Protein AF-0000000084597264 (afdb_homodimer)

pLDDT: mean 95.16, std 5.99, range [66.44, 98.94]

Foldseek 3Di:
DAFEEEEAEDPPLCQLVVLVVVQVVCVVVPFHEAEEEACPQHPDQWDWRATPVGDIDIHGHDDQPDQPLVCQVPPPDRGQEYEYEAQLAHALNNLVSQLCCCVPVVHHYYYYHHQAFLLRHGRRRNVNCVVRGPYYHYRWDAFPQDGHIFNHKWKAAPVRHTDNDDDRDDHPHPIDITRHHPVCSVPPPD/DAFEEEEAEDPPLCQLVVLVVVQVVCVVVPAHEAEEEACPQHPDQWDWRATPVGDIDIHGHDDQPDQPLVCQVPPPDRGQEYEYEAQLAHALNNLVSQLCCCVPVVHHYYYYHHQAFLLRHGRRRNVNCVVRGPYYHYRWDAFPQDGHIFNHKWKAAPVRHTDNDDDRDDHPHPIDITRHHPVCSVPPPD

InterPro domains:
  IPR001267 Thymidine kinase [MF_00124] (1-188)
  IPR001267 Thymidine kinase [PF00265] (3-185)
  IPR001267 Thymidine kinase [PIRSF035805] (1-187)
  IPR001267 Thymidine kinase [PTHR11441] (6-187)
  IPR020633 Thymidine kinase, conserved site [PS00603] (172-185)
  IPR027417 P-loop containing nucleoside triphosphate hydrolase [G3DSA:3.40.50.300] (1-139)
  IPR027417 P-loop containing nucleoside triphosphate hydrolase [SSF52540] (1-139)

Radius of gyration: 21.88 Å; Cα contacts (8 Å, |Δi|>4): 868; chains: 2; bounding box: 61×63×47 Å

Structure (mmCIF, N/CA/C/O backbone):
data_AF-0000000084597264-model_v1
#
loop_
_entity.id
_entity.type
_entity.pdbx_description
1 polymer 'Thymidine kinase'
#
loop_
_atom_site.group_PDB
_atom_site.id
_atom_site.type_symbol
_atom_site.label_atom_id
_atom_site.label_alt_id
_atom_site.label_comp_id
_atom_site.label_asym_id
_atom_site.label_entity_id
_atom_site.label_seq_id
_atom_site.pdbx_PDB_ins_code
_atom_site.Cartn_x
_atom_site.Cartn_y
_atom_site.Cartn_z
_atom_site.occupancy
_atom_site.B_iso_or_equiv
_atom_site.auth_seq_id
_atom_site.auth_comp_id
_atom_site.auth_asym_id
_atom_site.auth_atom_id
_atom_site.pdbx_PDB_model_num
ATOM 1 N N . MET A 1 1 ? -9.961 20.109 -3.014 1 83.25 1 MET A N 1
ATOM 2 C CA . MET A 1 1 ? -9.758 19.75 -1.613 1 83.25 1 MET A CA 1
ATOM 3 C C . MET A 1 1 ? -8.352 19.203 -1.387 1 83.25 1 MET A C 1
ATOM 5 O O . MET A 1 1 ? -7.77 18.578 -2.277 1 83.25 1 MET A O 1
ATOM 9 N N . ALA A 1 2 ? -7.727 19.578 -0.284 1 96.56 2 ALA A N 1
ATOM 10 C CA . ALA A 1 2 ? -6.371 19.141 0.056 1 96.56 2 ALA A CA 1
ATOM 11 C C . ALA A 1 2 ? -6.309 17.625 0.226 1 96.56 2 ALA A C 1
ATOM 13 O O . ALA A 1 2 ? -7.285 17 0.642 1 96.56 2 ALA A O 1
ATOM 14 N N . GLN A 1 3 ? -5.199 17.078 -0.136 1 98 3 GLN A N 1
ATOM 15 C CA . GLN A 1 3 ? -5.066 15.625 -0.074 1 98 3 GLN A CA 1
ATOM 16 C C . GLN A 1 3 ? -3.754 15.219 0.591 1 98 3 GLN A C 1
ATOM 18 O O . GLN A 1 3 ? -2.801 16 0.621 1 98 3 GLN A O 1
ATOM 23 N N . LEU A 1 4 ? -3.789 14.07 1.155 1 98.75 4 LEU A N 1
ATOM 24 C CA . LEU A 1 4 ? -2.602 13.406 1.684 1 98.75 4 LEU A CA 1
ATOM 25 C C . LEU A 1 4 ? -2.023 12.43 0.662 1 98.75 4 LEU A C 1
ATOM 27 O O . LEU A 1 4 ? -2.645 11.414 0.351 1 98.75 4 LEU A O 1
ATOM 31 N N . PHE A 1 5 ? -0.788 12.727 0.145 1 98.88 5 PHE A N 1
ATOM 32 C CA . PHE A 1 5 ? -0.113 11.898 -0.849 1 98.88 5 PHE A CA 1
ATOM 33 C C . PHE A 1 5 ? 0.991 11.07 -0.205 1 98.88 5 PHE A C 1
ATOM 35 O O . PHE A 1 5 ? 1.818 11.602 0.54 1 98.88 5 PHE A O 1
ATOM 42 N N . PHE A 1 6 ? 0.929 9.828 -0.494 1 98.94 6 PHE A N 1
ATOM 43 C CA . PHE A 1 6 ? 2.072 8.977 -0.193 1 98.94 6 PHE A CA 1
ATOM 44 C C . PHE A 1 6 ? 2.795 8.562 -1.471 1 98.94 6 PHE A C 1
ATOM 46 O O . PHE A 1 6 ? 2.252 7.82 -2.287 1 98.94 6 PHE A O 1
ATOM 53 N N . LYS A 1 7 ? 3.986 9.062 -1.638 1 98.88 7 LYS A N 1
ATOM 54 C CA . LYS A 1 7 ? 4.867 8.695 -2.74 1 98.88 7 LYS A CA 1
ATOM 55 C C . LYS A 1 7 ? 6 7.789 -2.262 1 98.88 7 LYS A C 1
ATOM 57 O O . LYS A 1 7 ? 6.945 8.258 -1.626 1 98.88 7 LYS A O 1
ATOM 62 N N . TYR A 1 8 ? 5.855 6.523 -2.625 1 98.81 8 TYR A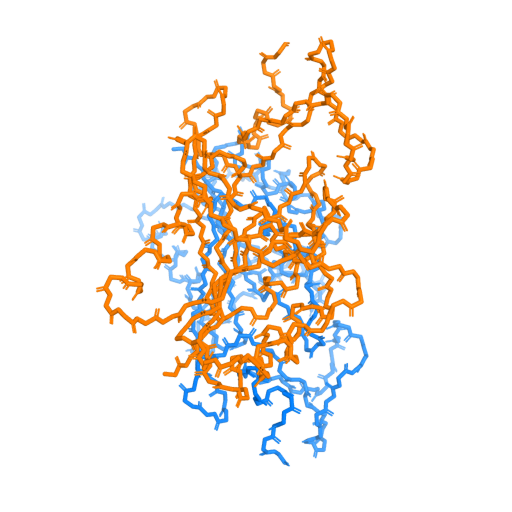 N 1
ATOM 63 C CA . TYR A 1 8 ? 6.832 5.566 -2.123 1 98.81 8 TYR A CA 1
ATOM 64 C C . TYR A 1 8 ? 7.715 5.043 -3.25 1 98.81 8 TYR A C 1
ATOM 66 O O . TYR A 1 8 ? 7.32 5.07 -4.418 1 98.81 8 TYR A O 1
ATOM 74 N N . GLY A 1 9 ? 8.906 4.613 -2.887 1 98.19 9 GLY A N 1
ATOM 75 C CA . GLY A 1 9 ? 9.828 4.004 -3.83 1 98.19 9 GLY A CA 1
ATOM 76 C C . GLY A 1 9 ? 11.008 3.328 -3.156 1 98.19 9 GLY A C 1
ATOM 77 O O . GLY A 1 9 ? 11.32 3.615 -1.998 1 98.19 9 GLY A O 1
ATOM 78 N N . ALA A 1 10 ? 11.609 2.367 -3.902 1 97.75 10 ALA A N 1
ATOM 79 C CA . ALA A 1 10 ? 12.852 1.769 -3.41 1 97.75 10 ALA A CA 1
ATOM 80 C C . ALA A 1 10 ? 13.969 2.799 -3.357 1 97.75 10 ALA A C 1
ATOM 82 O O . ALA A 1 10 ? 13.789 3.947 -3.768 1 97.75 10 ALA A O 1
ATOM 83 N N . MET A 1 11 ? 15.102 2.385 -2.732 1 94.5 11 MET A N 1
ATOM 84 C CA . MET A 1 11 ? 16.281 3.258 -2.738 1 94.5 11 MET A CA 1
ATOM 85 C C . MET A 1 11 ? 16.625 3.693 -4.156 1 94.5 11 MET A C 1
ATOM 87 O O . MET A 1 11 ? 16.359 2.967 -5.117 1 94.5 11 MET A O 1
ATOM 91 N N . ASN A 1 12 ? 17.078 4.941 -4.293 1 92.88 12 ASN A N 1
ATOM 92 C CA . ASN A 1 12 ? 17.562 5.469 -5.562 1 92.88 12 ASN A CA 1
ATOM 93 C C . ASN A 1 12 ? 16.422 5.695 -6.547 1 92.88 12 ASN A C 1
ATOM 95 O O . ASN A 1 12 ? 16.625 5.688 -7.762 1 92.88 12 ASN A O 1
ATOM 99 N N . SER A 1 13 ? 15.219 5.852 -6.098 1 96.75 13 SER A N 1
ATOM 100 C CA . SER A 1 13 ? 14.07 6.062 -6.973 1 96.75 13 SER A CA 1
ATOM 101 C C . SER A 1 13 ? 13.852 7.543 -7.254 1 96.75 13 SER A C 1
ATOM 103 O O . SER A 1 13 ? 12.914 7.918 -7.961 1 96.75 13 SER A O 1
ATOM 105 N N . GLY A 1 14 ? 14.641 8.453 -6.645 1 95.81 14 GLY A N 1
ATOM 106 C CA . GLY A 1 14 ? 14.57 9.875 -6.941 1 95.81 14 GLY A CA 1
ATOM 107 C C . GLY A 1 14 ? 13.617 10.625 -6.027 1 95.81 14 GLY A C 1
ATOM 108 O O . GLY A 1 14 ? 13.133 11.703 -6.375 1 95.81 14 GLY A O 1
ATOM 109 N N . LYS A 1 15 ? 13.242 10.109 -4.895 1 96.5 15 LYS A N 1
ATOM 110 C CA . LYS A 1 15 ? 12.305 10.727 -3.965 1 96.5 15 LYS A CA 1
ATOM 111 C C . LYS A 1 15 ? 12.789 12.109 -3.529 1 96.5 15 LYS A C 1
ATOM 113 O O . LYS A 1 15 ? 12.039 13.086 -3.6 1 96.5 15 LYS A O 1
ATOM 118 N N . SER A 1 16 ? 14.062 12.188 -3.117 1 95.75 16 SER A N 1
ATOM 119 C CA . SER A 1 16 ? 14.609 13.453 -2.639 1 95.75 16 SER A CA 1
ATOM 120 C C . SER A 1 16 ? 14.625 14.5 -3.746 1 95.75 16 SER A C 1
ATOM 122 O O . SER A 1 16 ? 14.281 15.664 -3.514 1 95.75 16 SER A O 1
ATOM 124 N N . PHE A 1 17 ? 14.977 14.078 -4.949 1 95.88 17 PHE A N 1
ATOM 125 C CA . PHE A 1 17 ? 14.953 14.992 -6.086 1 95.88 17 PHE A CA 1
ATOM 126 C C . PHE A 1 17 ? 13.547 15.531 -6.32 1 95.88 17 PHE A C 1
ATOM 128 O O . PHE A 1 17 ? 13.367 16.734 -6.559 1 95.88 17 PHE A O 1
ATOM 135 N N . GLU A 1 18 ? 12.578 14.648 -6.281 1 97.5 18 GLU A N 1
ATOM 136 C CA . GLU A 1 18 ? 11.195 15.047 -6.5 1 97.5 18 GLU A CA 1
ATOM 137 C C . GLU A 1 18 ? 10.727 16.047 -5.445 1 97.5 18 GLU A C 1
ATOM 139 O O . GLU A 1 18 ? 10.039 17.016 -5.766 1 97.5 18 GLU A O 1
ATOM 144 N N . ILE A 1 19 ? 11.117 15.828 -4.207 1 97.81 19 ILE A N 1
ATOM 145 C CA . ILE A 1 19 ? 10.758 16.734 -3.123 1 97.81 19 ILE A CA 1
ATOM 146 C C . ILE A 1 19 ? 11.305 18.125 -3.42 1 97.81 19 ILE A C 1
ATOM 148 O O . ILE A 1 19 ? 10.578 19.125 -3.318 1 97.81 19 ILE A O 1
ATOM 152 N N . LEU A 1 20 ? 12.539 18.172 -3.787 1 97.19 20 LEU A N 1
ATOM 153 C CA . LEU A 1 20 ? 13.203 19.438 -4.043 1 97.19 20 LEU A CA 1
ATOM 154 C C . LEU A 1 20 ? 12.594 20.141 -5.254 1 97.19 20 LEU A C 1
ATOM 156 O O . LEU A 1 20 ? 12.43 21.359 -5.254 1 97.19 20 LEU A O 1
ATOM 160 N N . LYS A 1 21 ? 12.25 19.359 -6.25 1 96.94 21 LYS A N 1
ATOM 161 C CA . LYS A 1 21 ? 11.578 19.891 -7.43 1 96.94 21 LYS A CA 1
ATOM 162 C C . LYS A 1 21 ? 10.227 20.516 -7.07 1 96.94 21 LYS A C 1
ATOM 164 O O . LYS A 1 21 ? 9.914 21.625 -7.48 1 96.94 21 LYS A O 1
ATOM 169 N N . VAL A 1 22 ? 9.414 19.797 -6.293 1 97.69 22 VAL A N 1
ATOM 170 C CA . VAL A 1 22 ? 8.094 20.281 -5.887 1 97.69 22 VAL A CA 1
ATOM 171 C C . VAL A 1 22 ? 8.242 21.547 -5.059 1 97.69 22 VAL A C 1
ATOM 173 O O . VAL A 1 22 ? 7.535 22.531 -5.293 1 97.69 22 VAL A O 1
ATOM 176 N N . ALA A 1 23 ? 9.172 21.531 -4.125 1 97.31 23 ALA A N 1
ATOM 177 C CA . ALA A 1 23 ? 9.406 22.703 -3.293 1 97.31 23 ALA A CA 1
ATOM 178 C C . ALA A 1 23 ? 9.789 23.922 -4.145 1 97.31 23 ALA A C 1
ATOM 180 O O . ALA A 1 23 ? 9.258 25.016 -3.951 1 97.31 23 ALA A O 1
ATOM 181 N N . SER A 1 24 ? 10.656 23.703 -5.066 1 96.38 24 SER A N 1
ATOM 182 C CA . SER A 1 24 ? 11.133 24.766 -5.945 1 96.38 24 SER A CA 1
ATOM 183 C C . SER A 1 24 ? 9.992 25.344 -6.777 1 96.38 24 SER A C 1
ATOM 185 O O . SER A 1 24 ? 9.906 26.562 -6.969 1 96.38 24 SER A O 1
ATOM 187 N N . ASN A 1 25 ? 9.148 24.516 -7.297 1 97.69 25 ASN A N 1
ATOM 188 C CA . ASN A 1 25 ? 8.008 24.953 -8.102 1 97.69 25 ASN A CA 1
ATOM 189 C C . ASN A 1 25 ? 7.082 25.875 -7.305 1 97.69 25 ASN A C 1
ATOM 191 O O . ASN A 1 25 ? 6.633 26.891 -7.82 1 97.69 25 ASN A O 1
ATOM 195 N N . TYR A 1 26 ? 6.824 25.5 -6.078 1 97.5 26 TYR A N 1
ATOM 196 C CA . TYR A 1 26 ? 5.992 26.328 -5.211 1 97.5 26 TYR A CA 1
ATOM 197 C C . TYR A 1 26 ? 6.656 27.672 -4.941 1 97.5 26 TYR A C 1
ATOM 199 O O . TYR A 1 26 ? 6.023 28.719 -5.066 1 97.5 26 TYR A O 1
ATOM 207 N N . GLU A 1 27 ? 7.883 27.609 -4.652 1 94.94 27 GLU A N 1
ATOM 208 C CA . GLU A 1 27 ? 8.602 28.828 -4.258 1 94.94 27 GLU A CA 1
ATOM 209 C C . GLU A 1 27 ? 8.766 29.781 -5.434 1 94.94 27 GLU A C 1
ATOM 211 O O . GLU A 1 27 ? 8.75 31 -5.258 1 94.94 27 GLU A O 1
ATOM 216 N N . GLU A 1 28 ? 8.914 29.25 -6.59 1 96.81 28 GLU A N 1
ATOM 217 C CA . GLU A 1 28 ? 8.992 30.062 -7.801 1 96.81 28 GLU A CA 1
ATOM 218 C C . GLU A 1 28 ? 7.727 30.891 -7.977 1 96.81 28 GLU A C 1
ATOM 220 O O . GLU A 1 28 ? 7.773 31.969 -8.578 1 96.81 28 GLU A O 1
ATOM 225 N N . GLN A 1 29 ? 6.668 30.5 -7.438 1 97.44 29 GLN A N 1
ATOM 226 C CA . GLN A 1 29 ? 5.395 31.203 -7.516 1 97.44 29 GLN A CA 1
ATOM 227 C C . GLN A 1 29 ? 5.098 31.938 -6.219 1 97.44 29 GLN A C 1
ATOM 229 O O . GLN A 1 29 ? 3.953 32.344 -5.965 1 97.44 29 GLN A O 1
ATOM 234 N N . ASN A 1 30 ? 6.078 32.031 -5.328 1 96.88 30 ASN A N 1
ATOM 235 C CA . ASN A 1 30 ? 5.992 32.719 -4.047 1 96.88 30 ASN A CA 1
ATOM 236 C C . ASN A 1 30 ? 4.98 32.062 -3.117 1 96.88 30 ASN A C 1
ATOM 238 O O . ASN A 1 30 ? 4.223 32.719 -2.426 1 96.88 30 ASN A O 1
ATOM 242 N N . LYS A 1 31 ? 4.898 30.797 -3.197 1 97.75 31 LYS A N 1
ATOM 243 C CA . LYS A 1 31 ? 4.066 29.984 -2.32 1 97.75 31 LYS A CA 1
ATOM 244 C C . LYS A 1 31 ? 4.922 29.172 -1.351 1 97.75 31 LYS A C 1
ATOM 246 O O . LYS A 1 31 ? 5.496 28.141 -1.725 1 97.75 31 LYS A O 1
ATOM 251 N N . PRO A 1 32 ? 4.934 29.594 -0.156 1 97.06 32 PRO A N 1
ATOM 252 C CA . PRO A 1 32 ? 5.836 28.938 0.795 1 97.06 32 PRO A CA 1
ATOM 253 C C . PRO A 1 32 ? 5.445 27.484 1.071 1 97.06 32 PRO A C 1
ATOM 255 O O . PRO A 1 32 ? 4.254 27.156 1.086 1 97.06 32 PRO A O 1
ATOM 258 N N . VAL A 1 33 ? 6.449 26.609 1.377 1 98.19 33 VAL A N 1
ATOM 259 C CA . VAL A 1 33 ? 6.25 25.219 1.776 1 98.19 33 VAL A CA 1
ATOM 260 C C . VAL A 1 33 ? 6.984 24.953 3.088 1 98.19 33 VAL A C 1
ATOM 262 O O . VAL A 1 33 ? 7.883 25.703 3.471 1 98.19 33 VAL A O 1
ATOM 265 N N . LEU A 1 34 ? 6.555 24.016 3.812 1 98.25 34 LEU A N 1
ATOM 266 C CA . LEU A 1 34 ? 7.309 23.469 4.938 1 98.25 34 LEU A CA 1
ATOM 267 C C . LEU A 1 34 ? 7.859 22.094 4.605 1 98.25 34 LEU A C 1
ATOM 269 O O . LEU A 1 34 ? 7.129 21.234 4.094 1 98.25 34 LEU A O 1
ATOM 273 N N . LEU A 1 35 ? 9.117 21.969 4.844 1 98 35 LEU A N 1
ATOM 274 C CA . LEU A 1 35 ? 9.812 20.719 4.562 1 98 35 LEU A CA 1
ATOM 275 C C . LEU A 1 35 ? 10.266 20.047 5.855 1 98 35 LEU A C 1
ATOM 277 O O . LEU A 1 35 ? 10.906 20.688 6.695 1 98 35 LEU A O 1
ATOM 281 N N . PHE A 1 36 ? 9.875 18.797 6.004 1 98.31 36 PHE A N 1
ATOM 282 C CA . PHE A 1 36 ? 10.258 18.016 7.172 1 98.31 36 PHE A CA 1
ATOM 283 C C . PHE A 1 36 ? 11.094 16.812 6.766 1 98.31 36 PHE A C 1
ATOM 285 O O . PHE A 1 36 ? 10.945 16.281 5.656 1 98.31 36 PHE A O 1
ATOM 292 N N . THR A 1 37 ? 11.93 16.344 7.664 1 97.44 37 THR A N 1
ATOM 293 C CA . THR A 1 37 ? 12.664 15.086 7.527 1 97.44 37 THR A CA 1
ATOM 294 C C . THR A 1 37 ? 12.844 14.406 8.883 1 97.44 37 THR A C 1
ATOM 296 O O . THR A 1 37 ? 12.672 15.039 9.922 1 97.44 37 THR A O 1
ATOM 299 N N . SER A 1 38 ? 13.117 13.133 8.828 1 95.5 38 SER A N 1
ATOM 300 C CA . SER A 1 38 ? 13.305 12.391 10.078 1 95.5 38 SER A CA 1
ATOM 301 C C . SER A 1 38 ? 14.547 12.859 10.82 1 95.5 38 SER A C 1
ATOM 303 O O . SER A 1 38 ? 15.586 13.117 10.203 1 95.5 38 SER A O 1
ATOM 305 N N . GLY A 1 39 ? 14.469 12.953 12.07 1 93 39 GLY A N 1
ATOM 306 C CA . GLY A 1 39 ? 15.602 13.328 12.898 1 93 39 GLY A CA 1
ATOM 307 C C . GLY A 1 39 ? 16.422 12.133 13.359 1 93 39 GLY A C 1
ATOM 308 O O . GLY A 1 39 ? 17.25 12.258 14.266 1 93 39 GLY A O 1
ATOM 309 N N . ILE A 1 40 ? 16.203 11.031 12.828 1 86.06 40 ILE A N 1
ATOM 310 C CA . ILE A 1 40 ? 16.812 9.797 13.312 1 86.06 40 ILE A CA 1
ATOM 311 C C . ILE A 1 40 ? 18.328 9.867 13.125 1 86.06 40 ILE A C 1
ATOM 313 O O . ILE A 1 40 ? 19.078 9.312 13.93 1 86.06 40 ILE A O 1
ATOM 317 N N . ASP A 1 41 ? 18.75 10.633 12.07 1 76 41 ASP A N 1
ATOM 318 C CA . ASP A 1 41 ? 20.172 10.648 11.75 1 76 41 ASP A CA 1
ATOM 319 C C . ASP A 1 41 ? 20.844 11.891 12.336 1 76 41 ASP A C 1
ATOM 321 O O . ASP A 1 41 ? 22 12.18 12.031 1 76 41 ASP A O 1
ATOM 325 N N . THR A 1 42 ? 19.984 12.688 13.008 1 76.38 42 THR A N 1
ATOM 326 C CA . THR A 1 42 ? 20.562 13.93 13.508 1 76.38 42 THR A CA 1
ATOM 327 C C . THR A 1 42 ? 19.969 14.289 14.867 1 76.38 42 THR A C 1
ATOM 329 O O . THR A 1 42 ? 18.906 13.812 15.234 1 76.38 42 THR A O 1
ATOM 332 N N . ARG A 1 43 ? 20.75 15.062 15.57 1 77.38 43 ARG A N 1
ATOM 333 C CA . ARG A 1 43 ? 20.281 15.609 16.844 1 77.38 43 ARG A CA 1
ATOM 334 C C . ARG A 1 43 ? 19.859 17.062 16.672 1 77.38 43 ARG A C 1
ATOM 336 O O . ARG A 1 43 ? 19.266 17.656 17.578 1 77.38 43 ARG A O 1
ATOM 343 N N . ASP A 1 44 ? 20.094 17.5 15.5 1 80.88 44 ASP A N 1
ATOM 344 C CA . ASP A 1 44 ? 19.828 18.906 15.258 1 80.88 44 ASP A CA 1
ATOM 345 C C . ASP A 1 44 ? 18.391 19.125 14.797 1 80.88 44 ASP A C 1
ATOM 347 O O . ASP A 1 44 ? 17.812 18.266 14.125 1 80.88 44 ASP A O 1
ATOM 351 N N . GLU A 1 45 ? 17.891 20.266 15.172 1 84.19 45 GLU A N 1
ATOM 352 C CA . GLU A 1 45 ? 16.547 20.656 14.75 1 84.19 45 GLU A CA 1
ATOM 353 C C . GLU A 1 45 ? 16.484 20.844 13.242 1 84.19 45 GLU A C 1
ATOM 355 O O . GLU A 1 45 ? 15.453 20.562 12.617 1 84.19 45 GLU A O 1
ATOM 360 N N . VAL A 1 46 ? 17.594 21.375 12.836 1 84.5 46 VAL A N 1
ATOM 361 C CA . VAL A 1 46 ? 17.672 21.562 11.391 1 84.5 46 VAL A CA 1
ATOM 362 C C . VAL A 1 46 ? 18.312 20.344 10.742 1 84.5 46 VAL A C 1
ATOM 364 O O . VAL A 1 46 ? 19.438 19.953 11.102 1 84.5 46 VAL A O 1
ATOM 367 N N . GLY A 1 47 ? 17.5 19.703 9.93 1 90.69 47 GLY A N 1
ATOM 368 C CA . GLY A 1 47 ? 18 18.672 9.031 1 90.69 47 GLY A CA 1
ATOM 369 C C . GLY A 1 47 ? 18.047 19.109 7.578 1 90.69 47 GLY A C 1
ATOM 370 O O . GLY A 1 47 ? 17.859 20.281 7.277 1 90.69 47 GLY A O 1
ATOM 371 N N . TYR A 1 48 ? 18.422 18.141 6.703 1 91.75 48 TYR A N 1
ATOM 372 C CA . TYR A 1 48 ? 18.5 18.484 5.285 1 91.75 48 TYR A CA 1
ATOM 373 C C . TYR A 1 48 ? 17.938 17.359 4.422 1 91.75 48 TYR A C 1
ATOM 375 O O . TYR A 1 48 ? 18.078 16.188 4.762 1 91.75 48 TYR A O 1
ATOM 383 N N . VAL A 1 49 ? 17.266 17.781 3.365 1 93.62 49 VAL A N 1
ATOM 384 C CA . VAL A 1 49 ? 16.938 16.875 2.27 1 93.62 49 VAL A CA 1
ATOM 385 C C . VAL A 1 49 ? 17.938 17.047 1.136 1 93.62 49 VAL A C 1
ATOM 387 O O . VAL A 1 49 ? 18.141 18.156 0.627 1 93.62 49 VAL A O 1
ATOM 390 N N . SER A 1 50 ? 18.594 15.969 0.831 1 90.38 50 SER A N 1
ATOM 391 C CA . SER A 1 50 ? 19.641 16 -0.181 1 90.38 50 SER A CA 1
ATOM 392 C C . SER A 1 50 ? 19.391 14.969 -1.276 1 90.38 50 SER A C 1
ATOM 394 O O . SER A 1 50 ? 19.031 13.828 -0.989 1 90.38 50 SER A O 1
ATOM 396 N N . SER A 1 51 ? 19.547 15.445 -2.51 1 87.69 51 SER A N 1
ATOM 397 C CA . SER A 1 51 ? 19.422 14.508 -3.621 1 87.69 51 SER A CA 1
ATOM 398 C C . SER A 1 51 ? 20.781 13.93 -4.027 1 87.69 51 SER A C 1
ATOM 400 O O . SER A 1 51 ? 21.812 14.492 -3.682 1 87.69 51 SER A O 1
ATOM 402 N N . ARG A 1 52 ? 20.766 12.828 -4.699 1 80.62 52 ARG A N 1
ATOM 403 C CA . ARG A 1 52 ? 21.984 12.18 -5.141 1 80.62 52 ARG A CA 1
ATOM 404 C C . ARG A 1 52 ? 22.688 13.008 -6.219 1 80.62 52 ARG A C 1
ATOM 406 O O . ARG A 1 52 ? 23.891 12.852 -6.445 1 80.62 52 ARG A O 1
ATOM 413 N N . VAL A 1 53 ? 21.938 13.992 -6.75 1 80 53 VAL A N 1
ATOM 414 C CA . VAL A 1 53 ? 22.5 14.797 -7.828 1 80 53 VAL A CA 1
ATOM 415 C C . VAL A 1 53 ? 23.062 16.094 -7.258 1 80 53 VAL A C 1
ATOM 417 O O . VAL A 1 53 ? 23.438 17 -8.008 1 80 53 VAL A O 1
ATOM 420 N N . GLY A 1 54 ? 23.047 16.281 -5.91 1 81.25 54 GLY A N 1
ATOM 421 C CA . GLY A 1 54 ? 23.812 17.344 -5.285 1 81.25 54 GLY A CA 1
ATOM 422 C C . GLY A 1 54 ? 22.953 18.484 -4.789 1 81.25 54 GLY A C 1
ATOM 423 O O . GLY A 1 54 ? 23.469 19.438 -4.191 1 81.25 54 GLY A O 1
ATOM 424 N N . LEU A 1 55 ? 21.672 18.531 -4.996 1 86.25 55 LEU A N 1
ATOM 425 C CA . LEU A 1 55 ? 20.781 19.562 -4.469 1 86.25 55 LEU A CA 1
ATOM 426 C C . LEU A 1 55 ? 20.484 19.312 -2.998 1 86.25 55 LEU A C 1
ATOM 428 O O . LEU A 1 55 ? 20.344 18.156 -2.57 1 86.25 55 LEU A O 1
ATOM 432 N N . ARG A 1 56 ? 20.438 20.422 -2.258 1 91.62 56 ARG A N 1
ATOM 433 C CA . ARG A 1 56 ? 20.203 20.281 -0.826 1 91.62 56 ARG A CA 1
ATOM 434 C C . ARG A 1 56 ? 19.344 21.422 -0.295 1 91.62 56 ARG A C 1
ATOM 436 O O . ARG A 1 56 ? 19.5 22.578 -0.726 1 91.62 56 ARG A O 1
ATOM 443 N N . ARG A 1 57 ? 18.484 21.094 0.602 1 93.75 57 ARG A N 1
ATOM 444 C CA . ARG A 1 57 ? 17.625 22.094 1.222 1 93.75 57 ARG A CA 1
ATOM 445 C C . ARG A 1 57 ? 17.422 21.797 2.705 1 93.75 57 ARG A C 1
ATOM 447 O O . ARG A 1 57 ? 17.297 20.641 3.104 1 93.75 57 ARG A O 1
ATOM 454 N N . ALA A 1 58 ? 17.375 22.859 3.498 1 94.19 58 ALA A N 1
ATOM 455 C CA . ALA A 1 58 ? 17.109 22.703 4.922 1 94.19 58 ALA A CA 1
ATOM 456 C C . ALA A 1 58 ? 15.68 22.219 5.156 1 94.19 58 ALA A C 1
ATOM 458 O O . ALA A 1 58 ? 14.766 22.562 4.402 1 94.19 58 ALA A O 1
ATOM 459 N N . ALA A 1 59 ? 15.5 21.422 6.211 1 96.88 59 ALA A N 1
ATOM 460 C CA . ALA A 1 59 ? 14.211 20.875 6.609 1 96.88 59 ALA A CA 1
ATOM 461 C C . ALA A 1 59 ? 14.094 20.781 8.125 1 96.88 59 ALA A C 1
ATOM 463 O O . ALA A 1 59 ? 15.102 20.75 8.836 1 96.88 59 ALA A O 1
ATOM 464 N N . ILE A 1 60 ? 12.961 20.797 8.555 1 97.12 60 ILE A N 1
ATOM 465 C CA . ILE A 1 60 ? 12.727 20.656 9.992 1 97.12 60 ILE A CA 1
ATOM 466 C C . ILE A 1 60 ? 12.828 19.188 10.391 1 97.12 60 ILE A C 1
ATOM 468 O O . ILE A 1 60 ? 12.164 18.328 9.797 1 97.12 60 ILE A O 1
ATOM 472 N N . SER A 1 61 ? 13.602 18.859 11.422 1 97.5 61 SER A N 1
ATOM 473 C CA . SER A 1 61 ? 13.766 17.484 11.883 1 97.5 61 SER A CA 1
ATOM 474 C C . SER A 1 61 ? 12.578 17.047 12.727 1 97.5 61 SER A C 1
ATOM 476 O O . SER A 1 61 ? 12.133 17.781 13.617 1 97.5 61 SER A O 1
ATOM 478 N N . VAL A 1 62 ? 12.109 15.906 12.453 1 98.06 62 VAL A N 1
ATOM 479 C CA . VAL A 1 62 ? 11 15.336 13.219 1 98.06 62 VAL A CA 1
ATOM 480 C C . VAL A 1 62 ? 11.539 14.328 14.234 1 98.06 62 VAL A C 1
ATOM 482 O O . VAL A 1 62 ? 12.117 13.312 13.859 1 98.06 62 VAL A O 1
ATOM 485 N N . PHE A 1 63 ? 11.305 14.602 15.484 1 97.31 63 PHE A N 1
ATOM 486 C CA . PHE A 1 63 ? 11.664 13.703 16.578 1 97.31 63 PHE A CA 1
ATOM 487 C C . PHE A 1 63 ? 10.43 13.031 17.156 1 97.31 63 PHE A C 1
ATOM 489 O O . PHE A 1 63 ? 9.305 13.312 16.734 1 97.31 63 PHE A O 1
ATOM 496 N N . SER A 1 64 ? 10.641 12.109 18.062 1 95.5 64 SER A N 1
ATOM 497 C CA . SER A 1 64 ? 9.531 11.328 18.625 1 95.5 64 SER A CA 1
ATOM 498 C C . SER A 1 64 ? 8.5 12.234 19.281 1 95.5 64 SER A C 1
ATOM 500 O O . SER A 1 64 ? 7.309 11.93 19.281 1 95.5 64 SER A O 1
ATOM 502 N N . ASP A 1 65 ? 8.953 13.406 19.75 1 95.62 65 ASP A N 1
ATOM 503 C CA . ASP A 1 65 ? 8.055 14.281 20.516 1 95.62 65 ASP A CA 1
ATOM 504 C C . ASP A 1 65 ? 7.57 15.445 19.656 1 95.62 65 ASP A C 1
ATOM 506 O O . ASP A 1 65 ? 6.816 16.297 20.125 1 95.62 65 ASP A O 1
ATOM 510 N N . THR A 1 66 ? 8 15.492 18.453 1 97.5 66 THR A N 1
ATOM 511 C CA . THR A 1 66 ? 7.543 16.562 17.562 1 97.5 66 THR A CA 1
ATOM 512 C C . THR A 1 66 ? 6.055 16.422 17.281 1 97.5 66 THR A C 1
ATOM 514 O O . THR A 1 66 ? 5.586 15.336 16.906 1 97.5 66 THR A O 1
ATOM 517 N N . ASN A 1 67 ? 5.289 17.469 17.438 1 98.62 67 ASN A N 1
ATOM 518 C CA . ASN A 1 67 ? 3.9 17.531 17 1 98.62 67 ASN A CA 1
ATOM 519 C C . ASN A 1 67 ? 3.768 18.266 15.664 1 98.62 67 ASN A C 1
ATOM 521 O O . ASN A 1 67 ? 3.717 19.484 15.625 1 98.62 67 ASN A O 1
ATOM 525 N N . LEU A 1 68 ? 3.688 17.5 14.625 1 98.81 68 LEU A N 1
ATOM 526 C CA . LEU A 1 68 ? 3.693 18.047 13.266 1 98.81 68 LEU A CA 1
ATOM 527 C C . LEU A 1 68 ? 2.508 18.984 13.047 1 98.81 68 LEU A C 1
ATOM 529 O O . LEU A 1 68 ? 2.637 20.016 12.383 1 98.81 68 LEU A O 1
ATOM 533 N N . PHE A 1 69 ? 1.345 18.625 13.586 1 98.88 69 PHE A N 1
ATOM 534 C CA . PHE A 1 69 ? 0.147 19.438 13.438 1 98.88 69 PHE A CA 1
ATOM 535 C C . PHE A 1 69 ? 0.365 20.828 14.023 1 98.88 69 PHE A C 1
ATOM 537 O O . PHE A 1 69 ? 0.081 21.844 13.367 1 98.88 69 PHE A O 1
ATOM 544 N N . ASP A 1 70 ? 0.919 20.875 15.211 1 98.75 70 ASP A N 1
ATOM 545 C CA . ASP A 1 70 ? 1.139 22.141 15.898 1 98.75 70 ASP A CA 1
ATOM 546 C C . ASP A 1 70 ? 2.18 22.984 15.164 1 98.75 70 ASP A C 1
ATOM 548 O O . ASP A 1 70 ? 2.027 24.203 15.055 1 98.75 70 ASP A O 1
ATOM 552 N N . VAL A 1 71 ? 3.266 22.344 14.75 1 98.5 71 VAL A N 1
ATOM 553 C CA . VAL A 1 71 ? 4.316 23.062 14.031 1 98.5 71 VAL A CA 1
ATOM 554 C C . VAL A 1 71 ? 3.725 23.75 12.805 1 98.5 71 VAL A C 1
ATOM 556 O O . VAL A 1 71 ? 3.996 24.922 12.555 1 98.5 71 VAL A O 1
ATOM 559 N N . VAL A 1 72 ? 2.861 23.031 12.07 1 98.75 72 VAL A N 1
ATOM 560 C CA . VAL A 1 72 ? 2.285 23.562 10.844 1 98.75 72 VAL A CA 1
ATOM 561 C C . VAL A 1 72 ? 1.244 24.625 11.18 1 98.75 72 VAL A C 1
ATOM 563 O O . VAL A 1 72 ? 1.238 25.703 10.578 1 98.75 72 VAL A O 1
ATOM 566 N N . LYS A 1 73 ? 0.399 24.359 12.125 1 98.56 73 LYS A N 1
ATOM 567 C CA . LYS A 1 73 ? -0.678 25.266 12.523 1 98.56 73 LYS A CA 1
ATOM 568 C C . LYS A 1 73 ? -0.127 26.609 12.977 1 98.56 73 LYS A C 1
ATOM 570 O O . LYS A 1 73 ? -0.728 27.656 12.719 1 98.56 73 LYS A O 1
ATOM 575 N N . HIS A 1 74 ? 1.037 26.609 13.625 1 98.12 74 HIS A N 1
ATOM 576 C CA . HIS A 1 74 ? 1.562 27.812 14.242 1 98.12 74 HIS A CA 1
ATOM 577 C C . HIS A 1 74 ? 2.713 28.391 13.422 1 98.12 74 HIS A C 1
ATOM 579 O O . HIS A 1 74 ? 3.438 29.266 13.898 1 98.12 74 HIS A O 1
ATOM 585 N N . ALA A 1 75 ? 2.883 27.859 12.25 1 97.31 75 ALA A N 1
ATOM 586 C CA . ALA A 1 75 ? 3.912 28.422 11.375 1 97.31 75 ALA A CA 1
ATOM 587 C C . ALA A 1 75 ? 3.672 29.906 11.125 1 97.31 75 ALA A C 1
ATOM 589 O O . ALA A 1 75 ? 2.523 30.359 11.086 1 97.31 75 ALA A O 1
ATOM 590 N N . GLU A 1 76 ? 4.699 30.672 10.938 1 95.38 76 GLU A N 1
ATOM 591 C CA . GLU A 1 76 ? 4.59 32.125 10.711 1 95.38 76 GLU A CA 1
ATOM 592 C C . GLU A 1 76 ? 3.699 32.406 9.508 1 95.38 76 GLU A C 1
ATOM 594 O O . GLU A 1 76 ? 2.85 33.312 9.562 1 95.38 76 GLU A O 1
ATOM 599 N N . GLN A 1 77 ? 3.934 31.703 8.414 1 95.75 77 GLN A N 1
ATOM 600 C CA . GLN A 1 77 ? 3.084 31.75 7.227 1 95.75 77 GLN A CA 1
ATOM 601 C C . GLN A 1 77 ? 2.43 30.406 6.957 1 95.75 77 GLN A C 1
ATOM 603 O O . GLN A 1 77 ? 3.09 29.359 7.023 1 95.75 77 GLN A O 1
ATOM 608 N N . LYS A 1 78 ? 1.177 30.531 6.633 1 96.75 78 LYS A N 1
ATOM 609 C CA . LYS A 1 78 ? 0.498 29.297 6.27 1 96.75 78 LYS A CA 1
ATOM 610 C C . LYS A 1 78 ? 1.106 28.688 5.008 1 96.75 78 LYS A C 1
ATOM 612 O O . LYS A 1 78 ? 1.116 29.312 3.949 1 96.75 78 LYS A O 1
ATOM 617 N N . PRO A 1 79 ? 1.613 27.5 5.113 1 98.38 79 PRO A N 1
ATOM 618 C CA . PRO A 1 79 ? 2.219 26.922 3.912 1 98.38 79 PRO A CA 1
ATOM 619 C C . PRO A 1 79 ? 1.18 26.469 2.889 1 98.38 79 PRO A C 1
ATOM 621 O O . PRO A 1 79 ? 0.07 26.078 3.264 1 98.38 79 PRO A O 1
ATOM 624 N N . TYR A 1 80 ? 1.559 26.547 1.646 1 98.38 80 TYR A N 1
ATOM 625 C CA . TYR A 1 80 ? 0.708 26.047 0.567 1 98.38 80 TYR A CA 1
ATOM 626 C C . TYR A 1 80 ? 0.787 24.531 0.457 1 98.38 80 TYR A C 1
ATOM 628 O O . TYR A 1 80 ? -0.1 23.906 -0.12 1 98.38 80 TYR A O 1
ATOM 636 N N . CYS A 1 81 ? 1.875 23.984 1.004 1 98.75 81 CYS A N 1
ATOM 637 C CA . CYS A 1 81 ? 2.094 22.547 0.969 1 98.75 81 CYS A CA 1
ATOM 638 C C . CYS A 1 81 ? 3.076 22.109 2.053 1 98.75 81 CYS A C 1
ATOM 640 O O . CYS A 1 81 ? 3.994 22.859 2.396 1 98.75 81 CYS A O 1
ATOM 642 N N . VAL A 1 82 ? 2.842 20.953 2.576 1 98.88 82 VAL A N 1
ATOM 643 C CA . VAL A 1 82 ? 3.768 20.328 3.516 1 98.88 82 VAL A CA 1
ATOM 644 C C . VAL A 1 82 ? 4.438 19.125 2.861 1 98.88 82 VAL A C 1
ATOM 646 O O . VAL A 1 82 ? 3.758 18.25 2.324 1 98.88 82 VAL A O 1
ATOM 649 N N . LEU A 1 83 ? 5.738 19.109 2.875 1 98.81 83 LEU A N 1
ATOM 650 C CA . LEU A 1 83 ? 6.527 18.031 2.285 1 98.81 83 LEU A CA 1
ATOM 651 C C . LEU A 1 83 ? 7.266 17.25 3.365 1 98.81 83 LEU A C 1
ATOM 653 O O . LEU A 1 83 ? 7.898 17.844 4.246 1 98.81 83 LEU A O 1
ATOM 657 N N . ILE A 1 84 ? 7.141 15.938 3.295 1 98.75 84 ILE A N 1
ATOM 658 C CA . ILE A 1 84 ? 7.766 15.07 4.285 1 98.75 84 ILE A CA 1
ATOM 659 C C . ILE A 1 84 ? 8.758 14.133 3.594 1 98.75 84 ILE A C 1
ATOM 661 O O . ILE A 1 84 ? 8.367 13.344 2.723 1 98.75 84 ILE A O 1
ATOM 665 N N . ASP A 1 85 ? 10.008 14.219 3.969 1 97.94 85 ASP A N 1
ATOM 666 C CA . ASP A 1 85 ? 11.016 13.25 3.541 1 97.94 85 ASP A CA 1
ATOM 667 C C . ASP A 1 85 ? 11.164 12.133 4.562 1 97.94 85 ASP A C 1
ATOM 669 O O . ASP A 1 85 ? 10.961 12.336 5.758 1 97.94 85 ASP A O 1
ATOM 673 N N . GLU A 1 86 ? 11.492 10.875 4.105 1 97 86 GLU A N 1
ATOM 674 C CA . GLU A 1 86 ? 11.773 9.703 4.926 1 97 86 GLU A CA 1
ATOM 675 C C . GLU A 1 86 ? 10.625 9.422 5.895 1 97 86 GLU A C 1
ATOM 677 O O . GLU A 1 86 ? 10.852 9.25 7.094 1 97 86 GLU A O 1
ATOM 682 N N . VAL A 1 87 ? 9.414 9.398 5.355 1 98.5 87 VAL A N 1
ATOM 683 C CA . VAL A 1 87 ? 8.211 9.242 6.168 1 98.5 87 VAL A CA 1
ATOM 684 C C . VAL A 1 87 ? 8.195 7.859 6.809 1 98.5 87 VAL A C 1
ATOM 686 O O . VAL A 1 87 ? 7.488 7.637 7.797 1 98.5 87 VAL A O 1
ATOM 689 N N . GLN A 1 88 ? 9.016 6.898 6.25 1 98 88 GLN A N 1
ATOM 690 C CA . GLN A 1 88 ? 9.023 5.539 6.773 1 98 88 GLN A CA 1
ATOM 691 C C . GLN A 1 88 ? 9.492 5.508 8.227 1 98 88 GLN A C 1
ATOM 693 O O . GLN A 1 88 ? 9.195 4.562 8.961 1 98 88 GLN A O 1
ATOM 698 N N . PHE A 1 89 ? 10.164 6.535 8.68 1 97.06 89 PHE A N 1
ATOM 699 C CA . PHE A 1 89 ? 10.734 6.543 10.016 1 97.06 89 PHE A CA 1
ATOM 700 C C . PHE A 1 89 ? 9.82 7.273 10.992 1 97.06 89 PHE A C 1
ATOM 702 O O . PHE A 1 89 ? 10.117 7.348 12.188 1 97.06 89 PHE A O 1
ATOM 709 N N . LEU A 1 90 ? 8.758 7.855 10.516 1 98 90 LEU A N 1
ATOM 710 C CA . LEU A 1 90 ? 7.801 8.523 11.391 1 98 90 LEU A CA 1
ATOM 711 C C . LEU A 1 90 ? 6.926 7.5 12.109 1 98 90 LEU A C 1
ATOM 713 O O . LEU A 1 90 ? 6.781 6.367 11.656 1 98 90 LEU A O 1
ATOM 717 N N . SER A 1 91 ? 6.332 7.957 13.203 1 98.19 91 SER A N 1
ATOM 718 C CA . SER A 1 91 ? 5.441 7.109 13.992 1 98.19 91 SER A CA 1
ATOM 719 C C . SER A 1 91 ? 4.008 7.191 13.477 1 98.19 91 SER A C 1
ATOM 721 O O . SER A 1 91 ? 3.68 8.055 12.664 1 98.19 91 SER A O 1
ATOM 723 N N . LYS A 1 92 ? 3.201 6.285 13.953 1 98.38 92 LYS A N 1
ATOM 724 C CA . LYS A 1 92 ? 1.769 6.309 13.672 1 98.38 92 LYS A CA 1
ATOM 725 C C . LYS A 1 92 ? 1.159 7.664 14.023 1 98.38 92 LYS A C 1
ATOM 727 O O . LYS A 1 92 ? 0.39 8.227 13.25 1 98.38 92 LYS A O 1
ATOM 732 N N . GLU A 1 93 ? 1.542 8.148 15.18 1 98.56 93 GLU A N 1
ATOM 733 C CA . GLU A 1 93 ? 1.004 9.422 15.648 1 98.56 93 GLU A CA 1
ATOM 734 C C . GLU A 1 93 ? 1.362 10.555 14.695 1 98.56 93 GLU A C 1
ATOM 736 O O . GLU A 1 93 ? 0.528 11.414 14.398 1 98.56 93 GLU A O 1
ATOM 741 N N . HIS A 1 94 ? 2.588 10.562 14.234 1 98.81 94 HIS A N 1
ATOM 742 C CA . HIS A 1 94 ? 3.01 11.57 13.266 1 98.81 94 HIS A CA 1
ATOM 743 C C . HIS A 1 94 ? 2.137 11.531 12.016 1 98.81 94 HIS A C 1
ATOM 745 O O . HIS A 1 94 ? 1.681 12.57 11.539 1 98.81 94 HIS A O 1
ATOM 751 N N . VAL A 1 95 ? 1.902 10.352 11.484 1 98.88 95 VAL A N 1
ATOM 752 C CA . VAL A 1 95 ? 1.147 10.195 10.242 1 98.88 95 VAL A CA 1
ATOM 753 C C . VAL A 1 95 ? -0.294 10.656 10.461 1 98.88 95 VAL A C 1
ATOM 755 O O . VAL A 1 95 ? -0.884 11.297 9.586 1 98.88 95 VAL A O 1
ATOM 758 N N . LEU A 1 96 ? -0.869 10.336 11.625 1 98.56 96 LEU A N 1
ATOM 759 C CA . LEU A 1 96 ? -2.217 10.797 11.938 1 98.56 96 LEU A CA 1
ATOM 760 C C . LEU A 1 96 ? -2.268 12.32 11.992 1 98.56 96 LEU A C 1
ATOM 762 O O . LEU A 1 96 ? -3.268 12.93 11.609 1 98.56 96 LEU A O 1
ATOM 766 N N . GLN A 1 97 ? -1.209 12.906 12.484 1 98.88 97 GLN A N 1
ATOM 767 C CA . GLN A 1 97 ? -1.132 14.367 12.5 1 98.88 97 GLN A CA 1
ATOM 768 C C . GLN A 1 97 ? -1.085 14.93 11.086 1 98.88 97 GLN A C 1
ATOM 770 O O . GLN A 1 97 ? -1.659 15.992 10.812 1 98.88 97 GLN A O 1
ATOM 775 N N . LEU A 1 98 ? -0.385 14.258 10.172 1 98.88 98 LEU A N 1
ATOM 776 C CA . LEU A 1 98 ? -0.373 14.68 8.773 1 98.88 98 LEU A CA 1
ATOM 777 C C . LEU A 1 98 ? -1.778 14.641 8.18 1 98.88 98 LEU A C 1
ATOM 779 O O . LEU A 1 98 ? -2.178 15.555 7.461 1 98.88 98 LEU A O 1
ATOM 783 N N . ALA A 1 99 ? -2.477 13.57 8.492 1 98.56 99 ALA A N 1
ATOM 784 C CA . ALA A 1 99 ? -3.861 13.461 8.039 1 98.56 99 ALA A CA 1
ATOM 785 C C . ALA A 1 99 ? -4.707 14.609 8.594 1 98.56 99 ALA A C 1
ATOM 787 O O . ALA A 1 99 ? -5.539 15.172 7.875 1 98.56 99 ALA A O 1
ATOM 788 N N . ARG A 1 100 ? -4.508 14.945 9.836 1 98.19 100 ARG A N 1
ATOM 789 C CA . ARG A 1 100 ? -5.238 16.047 10.461 1 98.19 100 ARG A CA 1
ATOM 790 C C . ARG A 1 100 ? -4.918 17.375 9.789 1 98.19 100 ARG A C 1
ATOM 792 O O . ARG A 1 100 ? -5.793 18.234 9.648 1 98.19 100 ARG A O 1
ATOM 799 N N . ILE A 1 101 ? -3.68 17.578 9.438 1 98.75 101 ILE A N 1
ATOM 800 C CA . ILE A 1 101 ? -3.283 18.781 8.727 1 98.75 101 ILE A CA 1
ATOM 801 C C . ILE A 1 101 ? -4.121 18.938 7.457 1 98.75 101 ILE A C 1
ATOM 803 O O . ILE A 1 101 ? -4.641 20.016 7.176 1 98.75 101 ILE A O 1
ATOM 807 N N . VAL A 1 102 ? -4.289 17.844 6.738 1 98.5 102 VAL A N 1
ATOM 808 C CA . VAL A 1 102 ? -5.059 17.859 5.5 1 98.5 102 VAL A CA 1
ATOM 809 C C . VAL A 1 102 ? -6.527 18.125 5.805 1 98.5 102 VAL A C 1
ATOM 811 O O . VAL A 1 102 ? -7.152 18.984 5.176 1 98.5 102 VAL A O 1
ATOM 814 N N . ASP A 1 103 ? -7.02 17.453 6.793 1 96.44 103 ASP A N 1
ATOM 815 C CA . ASP A 1 103 ? -8.453 17.453 7.043 1 96.44 103 ASP A CA 1
ATOM 816 C C . ASP A 1 103 ? -8.906 18.734 7.742 1 96.44 103 ASP A C 1
ATOM 818 O O . ASP A 1 103 ? -10 19.234 7.492 1 96.44 103 ASP A O 1
ATOM 822 N N . GLU A 1 104 ? -8.086 19.281 8.609 1 97 104 GLU A N 1
ATOM 823 C CA . GLU A 1 104 ? -8.516 20.391 9.453 1 97 104 GLU A CA 1
ATOM 824 C C . GLU A 1 104 ? -7.938 21.719 8.969 1 97 104 GLU A C 1
ATOM 826 O O . GLU A 1 104 ? -8.602 22.75 9.047 1 97 104 GLU A O 1
ATOM 831 N N . LEU A 1 105 ? -6.734 21.703 8.438 1 98 105 LEU A N 1
ATOM 832 C CA . LEU A 1 105 ? -6.109 22.953 8.008 1 98 105 LEU A CA 1
ATOM 833 C C . LEU A 1 105 ? -6.246 23.141 6.496 1 98 105 LEU A C 1
ATOM 835 O O . LEU A 1 105 ? -5.941 24.203 5.969 1 98 105 LEU A O 1
ATOM 839 N N . THR A 1 106 ? -6.66 22.109 5.793 1 97.88 106 THR A N 1
ATOM 840 C CA . THR A 1 106 ? -6.887 22.141 4.352 1 97.88 106 THR A CA 1
ATOM 841 C C . THR A 1 106 ? -5.598 22.484 3.611 1 97.88 106 THR A C 1
ATOM 843 O O . THR A 1 106 ? -5.609 23.297 2.684 1 97.88 106 THR A O 1
ATOM 846 N N . ILE A 1 107 ? -4.484 21.969 4.086 1 98.69 107 ILE A N 1
ATOM 847 C CA . ILE A 1 107 ? -3.174 22.078 3.453 1 98.69 107 ILE A CA 1
ATOM 848 C C . ILE A 1 107 ? -2.756 20.734 2.877 1 98.69 107 ILE A C 1
ATOM 850 O O . ILE A 1 107 ? -2.758 19.719 3.582 1 98.69 107 ILE A O 1
ATOM 854 N N . PRO A 1 108 ? -2.422 20.656 1.597 1 98.81 108 PRO A N 1
ATOM 855 C CA . PRO A 1 108 ? -1.951 19.375 1.054 1 98.81 108 PRO A CA 1
ATOM 856 C C . PRO A 1 108 ? -0.639 18.922 1.684 1 98.81 108 PRO A C 1
ATOM 858 O O . PRO A 1 108 ? 0.22 19.734 2.004 1 98.81 108 PRO A O 1
ATOM 861 N N . VAL A 1 109 ? -0.548 17.672 1.844 1 98.94 109 VAL A N 1
ATOM 862 C CA . VAL A 1 109 ? 0.666 17.047 2.361 1 98.94 109 VAL A CA 1
ATOM 863 C C . VAL A 1 109 ? 1.166 15.992 1.379 1 98.94 109 VAL A C 1
ATOM 865 O O . VAL A 1 109 ? 0.389 15.164 0.902 1 98.94 109 VAL A O 1
ATOM 868 N N . MET A 1 110 ? 2.443 16.047 1.037 1 98.94 110 MET A N 1
ATOM 869 C CA . MET A 1 110 ? 3.105 15.008 0.246 1 98.94 110 MET A CA 1
ATOM 870 C C . MET A 1 110 ? 4.238 14.359 1.034 1 98.94 110 MET A C 1
ATOM 872 O O . MET A 1 110 ? 5.219 15.023 1.377 1 98.94 110 MET A O 1
ATOM 876 N N . ALA A 1 111 ? 4.047 13.109 1.292 1 98.88 111 ALA A N 1
ATOM 877 C CA . ALA A 1 111 ? 5.047 12.367 2.057 1 98.88 111 ALA A CA 1
ATOM 878 C C . ALA A 1 111 ? 5.773 11.352 1.176 1 98.88 111 ALA A C 1
ATOM 880 O O . ALA A 1 111 ? 5.141 10.594 0.441 1 98.88 111 ALA A O 1
ATOM 881 N N . PHE A 1 112 ? 7.09 11.367 1.275 1 98.81 112 PHE A N 1
ATOM 882 C CA . PHE A 1 112 ? 7.949 10.5 0.479 1 98.81 112 PHE A CA 1
ATOM 883 C C . PHE A 1 112 ? 8.703 9.516 1.371 1 98.81 112 PHE A C 1
ATOM 885 O O . PHE A 1 112 ? 9.164 9.883 2.453 1 98.81 112 PHE A O 1
ATOM 892 N N . GLY A 1 113 ? 8.836 8.258 0.927 1 98.25 113 GLY A N 1
ATOM 893 C CA . GLY A 1 113 ? 9.617 7.34 1.739 1 98.25 113 GLY A CA 1
ATOM 894 C C . GLY A 1 113 ? 9.695 5.945 1.15 1 98.25 113 GLY A C 1
ATOM 895 O O . GLY A 1 113 ? 9.141 5.684 0.08 1 98.25 113 GLY A O 1
ATOM 896 N N . LEU A 1 114 ? 10.438 5.102 1.827 1 98.38 114 LEU A N 1
ATOM 897 C CA . LEU A 1 114 ? 10.477 3.676 1.532 1 98.38 114 LEU A CA 1
ATOM 898 C C . LEU A 1 114 ? 9.18 2.994 1.971 1 98.38 114 LEU A C 1
ATOM 900 O O . LEU A 1 114 ? 8.508 3.465 2.893 1 98.38 114 LEU A O 1
ATOM 904 N N . LYS A 1 115 ? 8.797 1.953 1.244 1 98.38 115 LYS A N 1
ATOM 905 C CA . LYS A 1 115 ? 7.617 1.181 1.63 1 98.38 115 LYS A CA 1
ATOM 906 C C . LYS A 1 115 ? 7.992 0.041 2.574 1 98.38 115 LYS A C 1
ATOM 908 O O . LYS A 1 115 ? 7.531 -0.003 3.717 1 98.38 115 LYS A O 1
ATOM 913 N N . ASN A 1 116 ? 8.82 -0.875 2.186 1 98 116 ASN A N 1
ATOM 914 C CA . ASN A 1 116 ? 9.266 -1.998 3.002 1 98 116 ASN A CA 1
ATOM 915 C C . ASN A 1 116 ? 10.773 -1.964 3.225 1 98 116 ASN A C 1
ATOM 917 O O . ASN A 1 116 ? 11.508 -1.354 2.445 1 98 116 ASN A O 1
ATOM 921 N N . ASP A 1 117 ? 11.258 -2.666 4.273 1 97.62 117 ASP A N 1
ATOM 922 C CA . ASP A 1 117 ? 12.672 -2.725 4.637 1 97.62 117 ASP A CA 1
ATOM 923 C C . ASP A 1 117 ? 13.367 -3.898 3.947 1 97.62 117 ASP A C 1
ATOM 925 O O . ASP A 1 117 ? 12.797 -4.52 3.047 1 97.62 117 ASP A O 1
ATOM 929 N N . PHE A 1 118 ? 14.578 -4.133 4.344 1 97.25 118 PHE A N 1
ATOM 930 C CA . PHE A 1 118 ? 15.414 -5.148 3.703 1 97.25 118 PHE A CA 1
ATOM 931 C C . PHE A 1 118 ? 14.891 -6.547 4.012 1 97.25 118 PHE A C 1
ATOM 933 O O . PHE A 1 118 ? 15.234 -7.508 3.322 1 97.25 118 PHE A O 1
ATOM 940 N N . GLN A 1 119 ? 14.086 -6.66 5.047 1 97.25 119 GLN A N 1
ATOM 941 C CA . GLN A 1 119 ? 13.492 -7.941 5.41 1 97.25 119 GLN A CA 1
ATOM 942 C C . GLN A 1 119 ? 12.117 -8.109 4.77 1 97.25 119 GLN A C 1
ATOM 944 O O . GLN A 1 119 ? 11.43 -9.102 5.023 1 97.25 119 GLN A O 1
ATOM 949 N N . ASN A 1 120 ? 11.688 -7.105 4.016 1 97.12 120 ASN A N 1
ATOM 950 C CA . ASN A 1 120 ? 10.375 -7.074 3.383 1 97.12 120 ASN A CA 1
ATOM 951 C C . ASN A 1 120 ? 9.258 -7.004 4.418 1 97.12 120 ASN A C 1
ATOM 953 O O . ASN A 1 120 ? 8.273 -7.746 4.332 1 97.12 120 ASN A O 1
ATOM 957 N N . GLU A 1 121 ? 9.5 -6.199 5.336 1 97.44 121 GLU A N 1
ATOM 958 C CA . GLU A 1 121 ? 8.484 -5.75 6.281 1 97.44 121 GLU A CA 1
ATOM 959 C C . GLU A 1 121 ? 8.18 -4.266 6.098 1 97.44 121 GLU A C 1
ATOM 961 O O . GLU A 1 121 ? 9.078 -3.471 5.828 1 97.44 121 GLU A O 1
ATOM 966 N N . LEU A 1 122 ? 6.941 -3.957 6.297 1 98.31 122 LEU A N 1
ATOM 967 C CA . LEU A 1 122 ? 6.578 -2.549 6.16 1 98.31 122 LEU A CA 1
ATOM 968 C C . LEU A 1 122 ? 7.152 -1.729 7.312 1 98.31 122 LEU A C 1
ATOM 970 O O . LEU A 1 122 ? 7.156 -2.182 8.461 1 98.31 122 LEU A O 1
ATOM 974 N N . PHE A 1 123 ? 7.652 -0.545 7.023 1 97.81 123 PHE A N 1
ATOM 975 C CA . PHE A 1 123 ? 7.965 0.419 8.07 1 97.81 123 PHE A CA 1
ATOM 976 C C . PHE A 1 123 ? 6.688 0.939 8.727 1 97.81 123 PHE A C 1
ATOM 978 O O . PHE A 1 123 ? 5.645 1.024 8.078 1 97.81 123 PHE A O 1
ATOM 985 N N . GLU A 1 124 ? 6.797 1.322 9.93 1 97.69 124 GLU A N 1
ATOM 986 C CA . GLU A 1 124 ? 5.633 1.842 10.648 1 97.69 124 GLU A CA 1
ATOM 987 C C . GLU A 1 124 ? 5.027 3.039 9.922 1 97.69 124 GLU A C 1
ATOM 989 O O . GLU A 1 124 ? 3.824 3.064 9.648 1 97.69 124 GLU A O 1
ATOM 994 N N . GLY A 1 125 ? 5.852 4.004 9.617 1 98.5 125 GLY A N 1
ATOM 995 C CA . GLY A 1 125 ? 5.359 5.184 8.922 1 98.5 125 GLY A CA 1
ATOM 996 C C . GLY A 1 125 ? 4.727 4.863 7.582 1 98.5 125 GLY A C 1
ATOM 997 O O . GLY A 1 125 ? 3.682 5.422 7.238 1 98.5 125 GLY A O 1
ATOM 998 N N . SER A 1 126 ? 5.336 3.957 6.855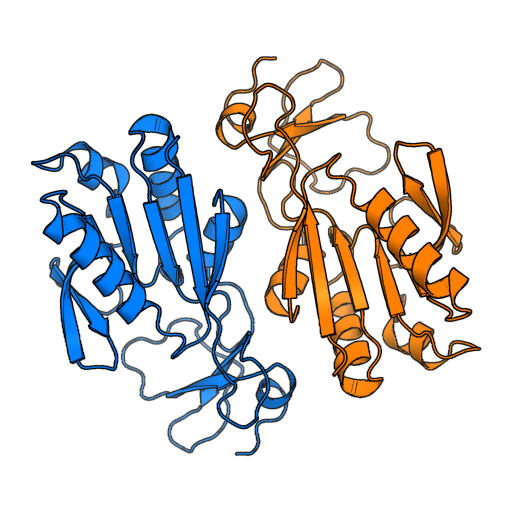 1 98.75 126 SER A N 1
ATOM 999 C CA . SER A 1 126 ? 4.832 3.572 5.543 1 98.75 126 SER A CA 1
ATOM 1000 C C . SER A 1 126 ? 3.51 2.818 5.656 1 98.75 126 SER A C 1
ATOM 1002 O O . SER A 1 126 ? 2.588 3.049 4.871 1 98.75 126 SER A O 1
ATOM 1004 N N . LYS A 1 127 ? 3.449 1.933 6.637 1 98.62 127 LYS A N 1
ATOM 1005 C CA . LYS A 1 127 ? 2.203 1.213 6.883 1 98.62 127 LYS A CA 1
ATOM 1006 C C . LYS A 1 127 ? 1.053 2.18 7.148 1 98.62 127 LYS A C 1
ATOM 1008 O O . LYS A 1 127 ? -0.025 2.045 6.562 1 98.62 127 LYS A O 1
ATOM 1013 N N . GLN A 1 128 ? 1.305 3.125 7.938 1 98.75 128 GLN A N 1
ATOM 1014 C CA . GLN A 1 128 ? 0.268 4.09 8.289 1 98.75 128 GLN A CA 1
ATOM 1015 C C . GLN A 1 128 ? -0.066 4.992 7.105 1 98.75 128 GLN A C 1
ATOM 1017 O O . GLN A 1 128 ? -1.22 5.391 6.926 1 98.75 128 GLN A O 1
ATOM 1022 N N . MET A 1 129 ? 0.889 5.285 6.328 1 98.88 129 MET A N 1
ATOM 1023 C CA . MET A 1 129 ? 0.629 6.07 5.125 1 98.88 129 MET A CA 1
ATOM 1024 C C . MET A 1 129 ? -0.235 5.289 4.141 1 98.88 129 MET A C 1
ATOM 1026 O O . MET A 1 129 ? -1.122 5.855 3.502 1 98.88 129 MET A O 1
ATOM 1030 N N . LEU A 1 130 ? 0.046 4.008 4.02 1 98.69 130 LEU A N 1
ATOM 1031 C CA . LEU A 1 130 ? -0.753 3.164 3.137 1 98.69 130 LEU A CA 1
ATOM 1032 C C . LEU A 1 130 ? -2.217 3.164 3.564 1 98.69 130 LEU A C 1
ATOM 1034 O O . LEU A 1 130 ? -3.113 3.066 2.723 1 98.69 130 LEU A O 1
ATOM 1038 N N . ILE A 1 131 ? -2.449 3.334 4.809 1 98.31 131 ILE A N 1
ATOM 1039 C CA . ILE A 1 131 ? -3.797 3.287 5.363 1 98.31 131 ILE A CA 1
ATOM 1040 C C . ILE A 1 131 ? -4.465 4.652 5.211 1 98.31 131 ILE A C 1
ATOM 1042 O O . ILE A 1 131 ? -5.617 4.746 4.781 1 98.31 131 ILE A O 1
ATOM 1046 N N . GLN A 1 132 ? -3.717 5.762 5.453 1 98.44 132 GLN A N 1
ATOM 1047 C CA . GLN A 1 132 ? -4.301 7.078 5.68 1 98.44 132 GLN A CA 1
ATOM 1048 C C . GLN A 1 132 ? -4.297 7.914 4.402 1 98.44 132 GLN A C 1
ATOM 1050 O O . GLN A 1 132 ? -5.07 8.867 4.273 1 98.44 132 GLN A O 1
ATOM 1055 N N . ALA A 1 133 ? -3.439 7.613 3.475 1 98.62 133 ALA A N 1
ATOM 1056 C CA . ALA A 1 133 ? -3.232 8.5 2.334 1 98.62 133 ALA A CA 1
ATOM 1057 C C . ALA A 1 133 ? -4.426 8.461 1.385 1 98.62 133 ALA A C 1
ATOM 1059 O O . ALA A 1 133 ? -4.992 7.398 1.133 1 98.62 133 ALA A O 1
ATOM 1060 N N . ASP A 1 134 ? -4.711 9.641 0.844 1 97.81 134 ASP A N 1
ATOM 1061 C CA . ASP A 1 134 ? -5.738 9.75 -0.188 1 97.81 134 ASP A CA 1
ATOM 1062 C C . ASP A 1 134 ? -5.238 9.188 -1.518 1 97.81 134 ASP A C 1
ATOM 1064 O O . ASP A 1 134 ? -6.02 8.633 -2.295 1 97.81 134 ASP A O 1
ATOM 1068 N N . LYS A 1 135 ? -4.02 9.383 -1.757 1 97.81 135 LYS A N 1
ATOM 1069 C CA . LYS A 1 135 ? -3.375 8.922 -2.982 1 97.81 135 LYS A CA 1
ATOM 1070 C C . LYS A 1 135 ? -2.047 8.234 -2.68 1 97.81 135 LYS A C 1
ATOM 1072 O O . LYS A 1 135 ? -1.23 8.758 -1.918 1 97.81 135 LYS A O 1
ATOM 1077 N N . ILE A 1 136 ? -1.929 7.09 -3.232 1 98.44 136 ILE A N 1
ATOM 1078 C CA . ILE A 1 136 ? -0.697 6.312 -3.133 1 98.44 136 ILE A CA 1
ATOM 1079 C C . ILE A 1 136 ? -0.052 6.188 -4.512 1 98.44 136 ILE A C 1
ATOM 1081 O O . ILE A 1 136 ? -0.69 5.73 -5.461 1 98.44 136 ILE A O 1
ATOM 1085 N N . GLU A 1 137 ? 1.175 6.641 -4.59 1 98.31 137 GLU A N 1
ATOM 1086 C CA . GLU A 1 137 ? 1.88 6.633 -5.867 1 98.31 137 GLU A CA 1
ATOM 1087 C C . GLU A 1 137 ? 3.264 6.004 -5.734 1 98.31 137 GLU A C 1
ATOM 1089 O O . GLU A 1 137 ? 4.012 6.328 -4.809 1 98.31 137 GLU A O 1
ATOM 1094 N N . GLU A 1 138 ? 3.537 5.168 -6.707 1 98.62 138 GLU A N 1
ATOM 1095 C CA . GLU A 1 138 ? 4.855 4.539 -6.707 1 98.62 138 GLU A CA 1
ATOM 1096 C C . GLU A 1 138 ? 5.848 5.34 -7.547 1 98.62 138 GLU A C 1
ATOM 1098 O O . GLU A 1 138 ? 5.539 5.738 -8.672 1 98.62 138 GLU A O 1
ATOM 1103 N N . MET A 1 139 ? 6.98 5.59 -6.984 1 98.44 139 MET A N 1
ATOM 1104 C CA . MET A 1 139 ? 8.133 6.09 -7.734 1 98.44 139 MET A CA 1
ATOM 1105 C C . MET A 1 139 ? 9.047 4.945 -8.156 1 98.44 139 MET A C 1
ATOM 1107 O O . MET A 1 139 ? 9.703 4.328 -7.316 1 98.44 139 MET A O 1
ATOM 1111 N N . LYS A 1 140 ? 9.109 4.754 -9.406 1 97.94 140 LYS A N 1
ATOM 1112 C CA . LYS A 1 140 ? 9.711 3.533 -9.93 1 97.94 140 LYS A CA 1
ATOM 1113 C C . LYS A 1 140 ? 11.211 3.711 -10.156 1 97.94 140 LYS A C 1
ATOM 1115 O O . LYS A 1 140 ? 11.68 4.816 -10.43 1 97.94 140 LYS A O 1
ATOM 1120 N N . THR A 1 141 ? 11.914 2.668 -9.984 1 97.69 141 THR A N 1
ATOM 1121 C CA . THR A 1 141 ? 13.32 2.584 -10.352 1 97.69 141 THR A CA 1
ATOM 1122 C C . THR A 1 141 ? 13.688 1.165 -10.789 1 97.69 141 THR A C 1
ATOM 1124 O O . THR A 1 141 ? 12.836 0.271 -10.773 1 97.69 141 THR A O 1
ATOM 1127 N N . ILE A 1 142 ? 14.867 1.019 -11.242 1 97.81 142 ILE A N 1
ATOM 1128 C CA . ILE A 1 142 ? 15.281 -0.241 -11.852 1 97.81 142 ILE A CA 1
ATOM 1129 C C . ILE A 1 142 ? 16.109 -1.051 -10.859 1 97.81 142 ILE A C 1
ATOM 1131 O O . ILE A 1 142 ? 16.875 -0.486 -10.078 1 97.81 142 ILE A O 1
ATOM 1135 N N . CYS A 1 143 ? 15.961 -2.326 -10.906 1 98.25 143 CYS A N 1
ATOM 1136 C CA . CYS A 1 143 ? 16.75 -3.242 -10.086 1 98.25 143 CYS A CA 1
ATOM 1137 C C . CYS A 1 143 ? 18.234 -3.039 -10.32 1 98.25 143 CYS A C 1
ATOM 1139 O O . CYS A 1 143 ? 18.672 -2.865 -11.461 1 98.25 143 CYS A O 1
ATOM 1141 N N . TRP A 1 144 ? 18.953 -3.189 -9.242 1 97.44 144 TRP A N 1
ATOM 1142 C CA . TRP A 1 144 ? 20.391 -2.938 -9.289 1 97.44 144 TRP A CA 1
ATOM 1143 C C . TRP A 1 144 ? 21.109 -3.988 -10.141 1 97.44 144 TRP A C 1
ATOM 1145 O O . TRP A 1 144 ? 22.109 -3.693 -10.789 1 97.44 144 TRP A O 1
ATOM 1155 N N . PHE A 1 145 ? 20.562 -5.191 -10.195 1 97.44 145 PHE A N 1
ATOM 1156 C CA . PHE A 1 145 ? 21.297 -6.324 -10.766 1 97.44 145 PHE A CA 1
ATOM 1157 C C . PHE A 1 145 ? 20.703 -6.734 -12.102 1 97.44 145 PHE A C 1
ATOM 1159 O O . PHE A 1 145 ? 21.344 -7.422 -12.891 1 97.44 145 PHE A O 1
ATOM 1166 N N . CYS A 1 146 ? 19.438 -6.344 -12.336 1 97 146 CYS A N 1
ATOM 1167 C CA . CYS A 1 146 ? 18.812 -6.746 -13.594 1 97 146 CYS A CA 1
ATOM 1168 C C . CYS A 1 146 ? 17.938 -5.633 -14.141 1 97 146 CYS A C 1
ATOM 1170 O O . CYS A 1 146 ? 17.938 -4.512 -13.633 1 97 146 CYS A O 1
ATOM 1172 N N . HIS A 1 147 ? 17.125 -5.91 -15.195 1 96.06 147 HIS A N 1
ATOM 1173 C CA . HIS A 1 147 ? 16.406 -4.879 -15.93 1 96.06 147 HIS A CA 1
ATOM 1174 C C . HIS A 1 147 ? 14.992 -4.684 -15.367 1 96.06 147 HIS A C 1
ATOM 1176 O O . HIS A 1 147 ? 14.25 -3.811 -15.82 1 96.06 147 HIS A O 1
ATOM 1182 N N . LYS A 1 148 ? 14.656 -5.492 -14.438 1 96.19 148 LYS A N 1
ATOM 1183 C CA . LYS A 1 148 ? 13.305 -5.434 -13.891 1 96.19 148 LYS A CA 1
ATOM 1184 C C . LYS A 1 148 ? 13.141 -4.23 -12.969 1 96.19 148 LYS A C 1
ATOM 1186 O O . LYS A 1 148 ? 14.125 -3.598 -12.578 1 96.19 148 LYS A O 1
ATOM 1191 N N . LYS A 1 149 ? 11.883 -3.953 -12.68 1 97.69 149 LYS A N 1
ATOM 1192 C CA . LYS A 1 149 ? 11.578 -2.893 -11.719 1 97.69 149 LYS A CA 1
ATOM 1193 C C . LYS A 1 149 ? 11.969 -3.301 -10.305 1 97.69 149 LYS A C 1
ATOM 1195 O O . LYS A 1 149 ? 11.727 -4.434 -9.891 1 97.69 149 LYS A O 1
ATOM 1200 N N . ALA A 1 150 ? 12.602 -2.373 -9.523 1 98.44 150 ALA A N 1
ATOM 1201 C CA . ALA A 1 150 ? 12.914 -2.605 -8.117 1 98.44 150 ALA A CA 1
ATOM 1202 C C . ALA A 1 150 ? 11.695 -2.355 -7.238 1 98.44 150 ALA A C 1
ATOM 1204 O O . ALA A 1 150 ? 11.062 -1.301 -7.328 1 98.44 150 ALA A O 1
ATOM 1205 N N . ILE A 1 151 ? 11.383 -3.355 -6.383 1 98.12 151 ILE A N 1
ATOM 1206 C CA . ILE A 1 151 ? 10.266 -3.168 -5.469 1 98.12 151 ILE A CA 1
ATOM 1207 C C . ILE A 1 151 ? 10.703 -3.504 -4.043 1 98.12 151 ILE A C 1
ATOM 1209 O O . ILE A 1 151 ? 9.898 -3.457 -3.111 1 98.12 151 ILE A O 1
ATOM 1213 N N . MET A 1 152 ? 11.914 -3.877 -3.873 1 98.5 152 MET A N 1
ATOM 1214 C CA . MET A 1 152 ? 12.477 -4.266 -2.584 1 98.5 152 MET A CA 1
ATOM 1215 C C . MET A 1 152 ? 13.836 -3.623 -2.367 1 98.5 152 MET A C 1
ATOM 1217 O O . MET A 1 152 ? 14.398 -3.025 -3.285 1 98.5 152 MET A O 1
ATOM 1221 N N . ASN A 1 153 ? 14.383 -3.666 -1.146 1 97.94 153 ASN A N 1
ATOM 1222 C CA . ASN A 1 153 ? 15.695 -3.166 -0.772 1 97.94 153 ASN A CA 1
ATOM 1223 C C . ASN A 1 153 ? 16.562 -4.262 -0.145 1 97.94 153 ASN A C 1
ATOM 1225 O O . ASN A 1 153 ? 16.172 -4.855 0.863 1 97.94 153 ASN A O 1
ATOM 1229 N N . LEU A 1 154 ? 17.703 -4.496 -0.756 1 97.81 154 LEU A N 1
ATOM 1230 C CA . LEU A 1 154 ? 18.625 -5.516 -0.273 1 97.81 154 LEU A CA 1
ATOM 1231 C C . LEU A 1 154 ? 19.703 -4.895 0.612 1 97.81 154 LEU A C 1
ATOM 1233 O O . LEU A 1 154 ? 20.344 -3.91 0.227 1 97.81 154 LEU A O 1
ATOM 1237 N N . ARG A 1 155 ? 19.891 -5.406 1.807 1 97.12 155 ARG A N 1
ATOM 1238 C CA . ARG A 1 155 ? 20.984 -4.996 2.688 1 97.12 155 ARG A CA 1
ATOM 1239 C C . ARG A 1 155 ? 22.188 -5.906 2.521 1 97.12 155 ARG A C 1
ATOM 1241 O O . ARG A 1 155 ? 22.062 -7.129 2.496 1 97.12 155 ARG A O 1
ATOM 1248 N N . VAL A 1 156 ? 23.297 -5.281 2.363 1 95.88 156 VAL A N 1
ATOM 1249 C CA . VAL A 1 156 ? 24.531 -6.027 2.207 1 95.88 156 VAL A CA 1
ATOM 1250 C C . VAL A 1 156 ? 25.562 -5.535 3.223 1 95.88 156 VAL A C 1
ATOM 1252 O O . VAL A 1 156 ? 25.688 -4.332 3.459 1 95.88 156 VAL A O 1
ATOM 1255 N N . ASP A 1 157 ? 26.25 -6.484 3.797 1 92.56 157 ASP A N 1
ATOM 1256 C CA . ASP A 1 157 ? 27.25 -6.102 4.801 1 92.56 157 ASP A CA 1
ATOM 1257 C C . ASP A 1 157 ? 28.547 -5.648 4.145 1 92.56 157 ASP A C 1
ATOM 1259 O O . ASP A 1 157 ? 28.625 -5.516 2.922 1 92.56 157 ASP A O 1
ATOM 1263 N N . GLU A 1 158 ? 29.516 -5.383 5.035 1 90 158 GLU A N 1
ATOM 1264 C CA . GLU A 1 158 ? 30.781 -4.824 4.566 1 90 158 GLU A CA 1
ATOM 1265 C C . GLU A 1 158 ? 31.516 -5.801 3.654 1 90 158 GLU A C 1
ATOM 1267 O O . GLU A 1 158 ? 32.344 -5.398 2.838 1 90 158 GLU A O 1
ATOM 1272 N N . GLN A 1 159 ? 31.266 -7.082 3.766 1 92.06 159 GLN A N 1
ATOM 1273 C CA . GLN A 1 159 ? 31.938 -8.102 2.967 1 92.06 159 GLN A CA 1
ATOM 1274 C C . GLN A 1 159 ? 31.172 -8.391 1.685 1 92.06 159 GLN A C 1
ATOM 1276 O O . GLN A 1 159 ? 31.531 -9.297 0.924 1 92.06 159 GLN A O 1
ATOM 1281 N N . GLY A 1 160 ? 30.094 -7.711 1.55 1 90.88 160 GLY A N 1
ATOM 1282 C CA . GLY A 1 160 ? 29.312 -7.898 0.338 1 90.88 160 GLY A CA 1
ATOM 1283 C C . GLY A 1 160 ? 28.312 -9.023 0.446 1 90.88 160 GLY A C 1
ATOM 1284 O O . GLY A 1 160 ? 27.781 -9.492 -0.565 1 90.88 160 GLY A O 1
ATOM 1285 N N . LYS A 1 161 ? 28.109 -9.469 1.616 1 94.69 161 LYS A N 1
ATOM 1286 C CA . LYS A 1 161 ? 27.156 -10.562 1.824 1 94.69 161 LYS A CA 1
ATOM 1287 C C . LYS A 1 161 ? 25.766 -10.031 2.168 1 94.69 161 LYS A C 1
ATOM 1289 O O . LYS A 1 161 ? 25.641 -9.117 2.986 1 94.69 161 LYS A O 1
ATOM 1294 N N . PRO A 1 162 ? 24.75 -10.648 1.505 1 96.06 162 PRO A N 1
ATOM 1295 C CA . PRO A 1 162 ? 23.391 -10.203 1.81 1 96.06 162 PRO A CA 1
ATOM 1296 C C . PRO A 1 162 ? 22.984 -10.508 3.248 1 96.06 162 PRO A C 1
ATOM 1298 O O . PRO A 1 162 ? 23.344 -11.555 3.793 1 96.06 162 PRO A O 1
ATOM 1301 N N . ILE A 1 163 ? 22.297 -9.602 3.85 1 94.25 163 ILE A N 1
ATOM 1302 C CA . ILE A 1 163 ? 21.75 -9.727 5.199 1 94.25 163 ILE A CA 1
ATOM 1303 C C . ILE A 1 163 ? 20.234 -9.742 5.145 1 94.25 163 ILE A C 1
ATOM 1305 O O . ILE A 1 163 ? 19.609 -8.867 4.535 1 94.25 163 ILE A O 1
ATOM 1309 N N . TYR A 1 164 ? 19.531 -10.688 5.887 1 94.69 164 TYR A N 1
ATOM 1310 C CA . TYR A 1 164 ? 18.078 -10.797 5.801 1 94.69 164 TYR A CA 1
ATOM 1311 C C . TYR A 1 164 ? 17.438 -10.68 7.18 1 94.69 164 TYR A C 1
ATOM 1313 O O . TYR A 1 164 ? 16.219 -10.797 7.316 1 94.69 164 TYR A O 1
ATOM 1321 N N . THR A 1 165 ? 18.312 -10.555 8.172 1 93.69 165 THR A N 1
ATOM 1322 C CA . THR A 1 165 ? 17.828 -10.398 9.531 1 93.69 165 THR A CA 1
ATOM 1323 C C . THR A 1 165 ? 18.578 -9.289 10.258 1 93.69 165 THR A C 1
ATOM 1325 O O . THR A 1 165 ? 19.688 -8.922 9.867 1 93.69 165 THR A O 1
ATOM 1328 N N . GLY A 1 166 ? 17.938 -8.742 11.312 1 91.69 166 GLY A N 1
ATOM 1329 C CA . GLY A 1 166 ? 18.547 -7.664 12.07 1 91.69 166 GLY A CA 1
ATOM 1330 C C . GLY A 1 166 ? 17.609 -6.496 12.312 1 91.69 166 GLY A C 1
ATOM 1331 O O . GLY A 1 166 ? 16.406 -6.594 12.039 1 91.69 166 GLY A O 1
ATOM 1332 N N . ASP A 1 167 ? 18.203 -5.43 12.781 1 91.06 167 ASP A N 1
ATOM 1333 C CA . ASP A 1 167 ? 17.391 -4.25 13.062 1 91.06 167 ASP A CA 1
ATOM 1334 C C . ASP A 1 167 ? 16.922 -3.582 11.766 1 91.06 167 ASP A C 1
ATOM 1336 O O . ASP A 1 167 ? 17.703 -3.439 10.828 1 91.06 167 ASP A O 1
ATOM 1340 N N . GLN A 1 168 ? 15.727 -3.246 11.75 1 91.56 168 GLN A N 1
ATOM 1341 C 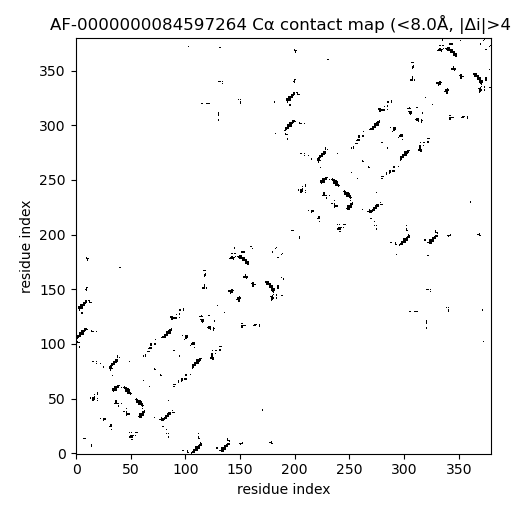CA . GLN A 1 168 ? 15.156 -2.568 10.586 1 91.56 168 GLN A CA 1
ATOM 1342 C C . GLN A 1 168 ? 15.891 -1.264 10.297 1 91.56 168 GLN A C 1
ATOM 1344 O O . GLN A 1 168 ? 16.172 -0.946 9.133 1 91.56 168 GLN A O 1
ATOM 1349 N N . ILE A 1 169 ? 16.109 -0.504 11.367 1 85.69 169 ILE A N 1
ATOM 1350 C CA . ILE A 1 169 ? 16.766 0.792 11.266 1 85.69 169 ILE A CA 1
ATOM 1351 C C . ILE A 1 169 ? 18.172 0.712 11.875 1 85.69 169 ILE A C 1
ATOM 1353 O O . ILE A 1 169 ? 18.328 0.307 13.031 1 85.69 169 ILE A O 1
ATOM 1357 N N . GLN A 1 170 ? 19.156 0.875 11.031 1 80.56 170 GLN A N 1
ATOM 1358 C CA . GLN A 1 170 ? 20.531 0.923 11.531 1 80.56 170 GLN A CA 1
ATOM 1359 C C . GLN A 1 170 ? 21.125 2.322 11.391 1 80.56 170 GLN A C 1
ATOM 1361 O O . GLN A 1 170 ? 21.188 2.863 10.281 1 80.56 170 GLN A O 1
ATOM 1366 N N . ILE A 1 171 ? 21.422 2.844 12.516 1 70.75 171 ILE A N 1
ATOM 1367 C CA . ILE A 1 171 ? 22.016 4.172 12.547 1 70.75 171 ILE A CA 1
ATOM 1368 C C . ILE A 1 171 ? 23.531 4.055 12.578 1 70.75 171 ILE A C 1
ATOM 1370 O O . ILE A 1 171 ? 24.094 3.338 13.422 1 70.75 171 ILE A O 1
ATOM 1374 N N . GLY A 1 172 ? 24.219 4.656 11.633 1 67.31 172 GLY A N 1
ATOM 1375 C CA . GLY A 1 172 ? 25.672 4.684 11.672 1 67.31 172 GLY A CA 1
ATOM 1376 C C . GLY A 1 172 ? 26.312 3.404 11.156 1 67.31 172 GLY A C 1
ATOM 1377 O O . GLY A 1 172 ? 27.469 3.107 11.469 1 67.31 172 GLY A O 1
ATOM 1378 N N . GLY A 1 173 ? 25.453 2.609 10.594 1 66.44 173 GLY A N 1
ATOM 1379 C CA . GLY A 1 173 ? 26.047 1.372 10.109 1 66.44 173 GLY A CA 1
ATOM 1380 C C . GLY A 1 173 ? 26.719 1.521 8.758 1 66.44 173 GLY A C 1
ATOM 1381 O O . GLY A 1 173 ? 26.609 2.566 8.117 1 66.44 173 GLY A O 1
ATOM 1382 N N . ASN A 1 174 ? 27.609 0.536 8.523 1 74.12 174 ASN A N 1
ATOM 1383 C CA . ASN A 1 174 ? 28.359 0.543 7.281 1 74.12 174 ASN A CA 1
ATOM 1384 C C . ASN A 1 174 ? 27.688 -0.317 6.211 1 74.12 174 ASN A C 1
ATOM 1386 O O . ASN A 1 174 ? 28.297 -0.617 5.18 1 74.12 174 ASN A O 1
ATOM 1390 N N . ASP A 1 175 ? 26.5 -0.62 6.426 1 83.56 175 ASP A N 1
ATOM 1391 C CA . ASP A 1 175 ? 25.797 -1.456 5.457 1 83.56 175 ASP A CA 1
ATOM 1392 C C . ASP A 1 175 ? 25.391 -0.645 4.23 1 83.56 175 ASP A C 1
ATOM 1394 O O . ASP A 1 175 ? 25.188 0.569 4.32 1 83.56 175 ASP A O 1
ATOM 1398 N N . GLN A 1 176 ? 25.375 -1.418 3.197 1 90.31 176 GLN A N 1
ATOM 1399 C CA . GLN A 1 176 ? 24.875 -0.843 1.949 1 90.31 176 GLN A CA 1
ATOM 1400 C C . GLN A 1 176 ? 23.5 -1.382 1.6 1 90.31 176 GLN A C 1
ATOM 1402 O O . GLN A 1 176 ? 23.141 -2.49 2 1 90.31 176 GLN A O 1
ATOM 1407 N N . TYR A 1 177 ? 22.781 -0.55 0.907 1 94.81 177 TYR A N 1
ATOM 1408 C CA . TYR A 1 177 ? 21.453 -0.944 0.446 1 94.81 177 TYR A CA 1
ATOM 1409 C C . TYR A 1 177 ? 21.344 -0.827 -1.07 1 94.81 177 TYR A C 1
ATOM 1411 O O . TYR A 1 177 ? 21.844 0.135 -1.661 1 94.81 177 TYR A O 1
ATOM 1419 N N . TYR A 1 178 ? 20.719 -1.853 -1.688 1 96.94 178 TYR A N 1
ATOM 1420 C CA . TYR A 1 178 ? 20.484 -1.861 -3.129 1 96.94 178 TYR A CA 1
ATOM 1421 C C . TYR A 1 178 ? 19 -2.023 -3.439 1 96.94 178 TYR A C 1
ATOM 1423 O O . TYR A 1 178 ? 18.328 -2.887 -2.867 1 96.94 178 TYR A O 1
ATOM 1431 N N . PRO A 1 179 ? 18.453 -1.108 -4.312 1 98.25 179 PRO A N 1
ATOM 1432 C CA . PRO A 1 179 ? 17.109 -1.409 -4.836 1 98.25 179 PRO A CA 1
ATOM 1433 C C . PRO A 1 179 ? 17.094 -2.65 -5.727 1 98.25 179 PRO A C 1
ATOM 1435 O O . PRO A 1 179 ? 17.906 -2.764 -6.652 1 98.25 179 PRO A O 1
ATOM 1438 N N . VAL A 1 180 ? 16.172 -3.629 -5.477 1 98.5 180 VAL A N 1
ATOM 1439 C CA . VAL A 1 180 ? 16.219 -4.875 -6.23 1 98.5 180 VAL A CA 1
ATOM 1440 C C . VAL A 1 180 ? 14.797 -5.375 -6.496 1 98.5 180 VAL A C 1
ATOM 1442 O O . VAL A 1 180 ? 13.844 -4.934 -5.852 1 98.5 180 VAL A O 1
ATOM 1445 N N . CYS A 1 181 ? 14.633 -6.184 -7.535 1 97.56 181 CYS A N 1
ATOM 1446 C CA . CYS A 1 181 ? 13.391 -6.91 -7.762 1 97.56 181 CYS A CA 1
ATOM 1447 C C . CYS A 1 181 ? 13.273 -8.094 -6.809 1 97.56 181 CYS A C 1
ATOM 1449 O O . CYS A 1 181 ? 14.211 -8.398 -6.074 1 97.56 181 CYS A O 1
ATOM 1451 N N . ARG A 1 182 ? 12.133 -8.773 -6.844 1 96.25 182 ARG A N 1
ATOM 1452 C CA . ARG A 1 182 ? 11.867 -9.906 -5.965 1 96.25 182 ARG A CA 1
ATOM 1453 C C . ARG A 1 182 ? 12.906 -11.008 -6.172 1 96.25 182 ARG A C 1
ATOM 1455 O O . ARG A 1 182 ? 13.43 -11.562 -5.203 1 96.25 182 ARG A O 1
ATOM 1462 N N . LYS A 1 183 ? 13.164 -11.328 -7.371 1 94.81 183 LYS A N 1
ATOM 1463 C CA . LYS A 1 183 ? 14.094 -12.398 -7.715 1 94.81 183 LYS A CA 1
ATOM 1464 C C . LYS A 1 183 ? 15.492 -12.109 -7.18 1 94.81 183 LYS A C 1
ATOM 1466 O O . LYS A 1 183 ? 16.125 -12.977 -6.57 1 94.81 183 LYS A O 1
ATOM 1471 N N . CYS A 1 184 ? 15.977 -10.898 -7.379 1 97.19 184 CYS A N 1
ATOM 1472 C CA . CYS A 1 184 ? 17.328 -10.523 -6.988 1 97.19 184 CYS A CA 1
ATOM 1473 C C . CYS A 1 184 ? 17.422 -10.305 -5.48 1 97.19 184 CYS A C 1
ATOM 1475 O O . CYS A 1 184 ? 18.516 -10.344 -4.91 1 97.19 184 CYS A O 1
ATOM 1477 N N . HIS A 1 185 ? 16.297 -10.055 -4.867 1 97.88 185 HIS A N 1
ATOM 1478 C CA . HIS A 1 185 ? 16.297 -10.023 -3.41 1 97.88 185 HIS A CA 1
ATOM 1479 C C . HIS A 1 185 ? 16.531 -11.414 -2.832 1 97.88 185 HIS A C 1
ATOM 1481 O O . HIS A 1 185 ? 17.312 -11.578 -1.893 1 97.88 185 HIS A O 1
ATOM 1487 N N . ARG A 1 186 ? 15.875 -12.352 -3.432 1 95.5 186 ARG A N 1
ATOM 1488 C CA . ARG A 1 186 ? 15.953 -13.727 -2.961 1 95.5 186 ARG A CA 1
ATOM 1489 C C . ARG A 1 186 ? 17.297 -14.352 -3.318 1 95.5 186 ARG A C 1
ATOM 1491 O O . ARG A 1 186 ? 17.875 -15.094 -2.52 1 95.5 186 ARG A O 1
ATOM 1498 N N . ASN A 1 187 ? 17.703 -14.078 -4.523 1 95.12 187 ASN A N 1
ATOM 1499 C CA . ASN A 1 187 ? 18.938 -14.641 -5.031 1 95.12 187 ASN A CA 1
ATOM 1500 C C . ASN A 1 187 ? 19.812 -13.578 -5.703 1 95.12 187 ASN A C 1
ATOM 1502 O O . ASN A 1 187 ? 19.984 -13.602 -6.922 1 95.12 187 ASN A O 1
ATOM 1506 N N . PRO A 1 188 ? 20.453 -12.734 -4.914 1 96.44 188 PRO A N 1
ATOM 1507 C CA . PRO A 1 188 ? 21.281 -11.695 -5.516 1 96.44 188 PRO A CA 1
ATOM 1508 C C . PRO A 1 188 ? 22.547 -12.242 -6.156 1 96.44 188 PRO A C 1
ATOM 1510 O O . PRO A 1 188 ? 23.156 -13.18 -5.621 1 96.44 188 PRO A O 1
ATOM 1513 N N . PRO A 1 189 ? 22.844 -11.797 -7.262 1 95 189 PRO A N 1
ATOM 1514 C CA . PRO A 1 189 ? 24.078 -12.25 -7.906 1 95 189 PRO A CA 1
ATOM 1515 C C . PRO A 1 189 ? 25.328 -11.641 -7.281 1 95 189 PRO A C 1
ATOM 1517 O O . PRO A 1 189 ? 26.016 -10.852 -7.93 1 95 189 PRO A O 1
ATOM 1520 N N . LEU A 1 190 ? 25.578 -11.805 -6.117 1 90.38 190 LEU A N 1
ATOM 1521 C CA . LEU A 1 190 ? 26.75 -11.305 -5.387 1 90.38 190 LEU A CA 1
ATOM 1522 C C . LEU A 1 190 ? 27.719 -12.438 -5.062 1 90.38 190 LEU A C 1
ATOM 1524 O O . LEU A 1 190 ? 27.312 -13.602 -4.969 1 90.38 190 LEU A O 1
ATOM 1528 N N . MET B 1 1 ? 6.957 -10.234 -19.391 1 83.56 1 MET B N 1
ATOM 1529 C CA . MET B 1 1 ? 7.156 -11.047 -18.188 1 83.56 1 MET B CA 1
ATOM 1530 C C . MET B 1 1 ? 5.922 -11.008 -17.297 1 83.56 1 MET B C 1
ATOM 1532 O O . MET B 1 1 ? 5.215 -10 -17.25 1 83.56 1 MET B O 1
ATOM 1536 N N . ALA B 1 2 ? 5.559 -12.141 -16.719 1 96.56 2 ALA B N 1
ATOM 1537 C CA . ALA B 1 2 ? 4.391 -12.258 -15.852 1 96.56 2 ALA B CA 1
ATOM 1538 C C . ALA B 1 2 ? 4.543 -11.383 -14.609 1 96.56 2 ALA B C 1
ATOM 1540 O O . ALA B 1 2 ? 5.656 -11.164 -14.125 1 96.56 2 ALA B O 1
ATOM 1541 N N . GLN B 1 3 ? 3.449 -10.875 -14.156 1 98 3 GLN B N 1
ATOM 1542 C CA . GLN B 1 3 ? 3.502 -9.977 -13.016 1 98 3 GLN B CA 1
ATOM 1543 C C . GLN B 1 3 ? 2.449 -10.344 -11.977 1 98 3 GLN B C 1
ATOM 1545 O O . GLN B 1 3 ? 1.449 -10.984 -12.297 1 98 3 GLN B O 1
ATOM 1550 N N . LEU B 1 4 ? 2.746 -9.984 -10.773 1 98.75 4 LEU B N 1
ATOM 1551 C CA . LEU B 1 4 ? 1.81 -10.07 -9.656 1 98.75 4 LEU B CA 1
ATOM 1552 C C . LEU B 1 4 ? 1.109 -8.734 -9.438 1 98.75 4 LEU B C 1
ATOM 1554 O O . LEU B 1 4 ? 1.743 -7.754 -9.031 1 98.75 4 LEU B O 1
ATOM 1558 N N . PHE B 1 5 ? -0.241 -8.68 -9.664 1 98.88 5 PHE B N 1
ATOM 1559 C CA . PHE B 1 5 ? -1.045 -7.477 -9.508 1 98.88 5 PHE B CA 1
ATOM 1560 C C . PHE B 1 5 ? -1.852 -7.527 -8.219 1 98.88 5 PHE B C 1
ATOM 1562 O O . PHE B 1 5 ? -2.523 -8.523 -7.941 1 98.88 5 PHE B O 1
ATOM 1569 N N . PHE B 1 6 ? -1.718 -6.48 -7.496 1 98.94 6 PHE B N 1
ATOM 1570 C CA . PHE B 1 6 ? -2.645 -6.266 -6.391 1 98.94 6 PHE B CA 1
ATOM 1571 C C . PHE B 1 6 ? -3.613 -5.133 -6.711 1 98.94 6 PHE B C 1
ATOM 1573 O O . PHE B 1 6 ? -3.209 -3.973 -6.812 1 98.94 6 PHE B O 1
ATOM 1580 N N . LYS B 1 7 ? -4.859 -5.473 -6.879 1 98.88 7 LYS B N 1
ATOM 1581 C CA . LYS B 1 7 ? -5.938 -4.508 -7.082 1 98.88 7 LYS B CA 1
ATOM 1582 C C . LYS B 1 7 ? -6.805 -4.387 -5.832 1 98.88 7 LYS B C 1
ATOM 1584 O O . LYS B 1 7 ? -7.605 -5.277 -5.535 1 98.88 7 LYS B O 1
ATOM 1589 N N . TYR B 1 8 ? -6.613 -3.27 -5.16 1 98.81 8 TYR B N 1
ATOM 1590 C CA . TYR B 1 8 ? -7.324 -3.113 -3.895 1 98.81 8 TYR B CA 1
ATOM 1591 C C . TYR B 1 8 ? -8.391 -2.031 -4 1 98.81 8 TYR B C 1
ATOM 1593 O O . TYR B 1 8 ? -8.305 -1.14 -4.848 1 98.81 8 TYR B O 1
ATOM 1601 N N . GLY B 1 9 ? -9.406 -2.141 -3.16 1 98.19 9 GLY B N 1
ATOM 1602 C CA . GLY B 1 9 ? -10.461 -1.143 -3.072 1 98.19 9 GLY B CA 1
ATOM 1603 C C . GLY B 1 9 ? -11.352 -1.323 -1.856 1 98.19 9 GLY B C 1
ATOM 1604 O O . GLY B 1 9 ? -11.398 -2.406 -1.269 1 98.19 9 GLY B O 1
ATOM 1605 N N . ALA B 1 10 ? -11.992 -0.207 -1.47 1 97.75 10 ALA B N 1
ATOM 1606 C CA . ALA B 1 10 ? -12.992 -0.312 -0.412 1 97.75 10 ALA B CA 1
ATOM 1607 C C . ALA B 1 10 ? -14.18 -1.162 -0.861 1 97.75 10 ALA B C 1
ATOM 1609 O O . ALA B 1 10 ? -14.234 -1.6 -2.012 1 97.75 10 ALA B O 1
ATOM 1610 N N . MET B 1 11 ? -15.062 -1.479 0.126 1 94.56 11 MET B N 1
ATOM 1611 C CA . MET B 1 11 ? -16.297 -2.188 -0.234 1 94.56 11 MET B CA 1
ATOM 1612 C C . MET B 1 11 ? -17.031 -1.466 -1.357 1 94.56 11 MET B C 1
ATOM 1614 O O . MET B 1 11 ? -16.922 -0.244 -1.487 1 94.56 11 MET B O 1
ATOM 1618 N N . ASN B 1 12 ? -17.656 -2.252 -2.252 1 92.94 12 ASN B N 1
ATOM 1619 C CA . ASN B 1 12 ? -18.484 -1.718 -3.318 1 92.94 12 ASN B CA 1
ATOM 1620 C C . ASN B 1 12 ? -17.656 -1.017 -4.387 1 92.94 12 ASN B C 1
ATOM 1622 O O . ASN B 1 12 ? -18.156 -0.146 -5.102 1 92.94 12 ASN B O 1
ATOM 1626 N N . SER B 1 13 ? -16.406 -1.308 -4.516 1 96.75 13 SER B N 1
ATOM 1627 C CA . SER B 1 13 ? -15.547 -0.674 -5.504 1 96.75 13 SER B CA 1
ATOM 1628 C C . SER B 1 13 ? -15.578 -1.429 -6.828 1 96.75 13 SER B C 1
ATOM 1630 O O . SER B 1 13 ? -14.891 -1.049 -7.781 1 96.75 13 SER B O 1
ATOM 1632 N N . GLY B 1 14 ? -16.281 -2.561 -6.922 1 95.75 14 GLY B N 1
ATOM 1633 C CA . GLY B 1 14 ? -16.453 -3.279 -8.172 1 95.75 14 GLY B CA 1
ATOM 1634 C C . GLY B 1 14 ? -15.391 -4.348 -8.391 1 95.75 14 GLY B C 1
ATOM 1635 O O . GLY B 1 14 ? -15.133 -4.75 -9.531 1 95.75 14 GLY B O 1
ATOM 1636 N N . LYS B 1 15 ? -14.695 -4.797 -7.402 1 96.5 15 LYS B N 1
ATOM 1637 C CA . LYS B 1 15 ? -13.625 -5.789 -7.508 1 96.5 15 LYS B CA 1
ATOM 1638 C C . LYS B 1 15 ? -14.141 -7.082 -8.133 1 96.5 15 LYS B C 1
ATOM 1640 O O . LYS B 1 15 ? -13.547 -7.598 -9.086 1 96.5 15 LYS B O 1
ATOM 1645 N N . SER B 1 16 ? -15.281 -7.578 -7.617 1 95.88 16 SER B N 1
ATOM 1646 C CA . SER B 1 16 ? -15.828 -8.836 -8.117 1 95.88 16 SER B CA 1
ATOM 1647 C C . SER B 1 16 ? -16.234 -8.719 -9.578 1 95.88 16 SER B C 1
ATOM 1649 O O . SER B 1 16 ? -15.977 -9.625 -10.375 1 95.88 16 SER B O 1
ATOM 1651 N N . PHE B 1 17 ? -16.828 -7.594 -9.938 1 95.88 17 PHE B N 1
ATOM 1652 C CA . PHE B 1 17 ? -17.188 -7.359 -11.328 1 95.88 17 PHE B CA 1
ATOM 1653 C C . PHE B 1 17 ? -15.953 -7.391 -12.219 1 95.88 17 PHE B C 1
ATOM 1655 O O . PHE B 1 17 ? -15.977 -7.984 -13.297 1 95.88 17 PHE B O 1
ATOM 1662 N N . GLU B 1 18 ? -14.922 -6.723 -11.781 1 97.5 18 GLU B N 1
ATOM 1663 C CA . GLU B 1 18 ? -13.688 -6.668 -12.555 1 97.5 18 GLU B CA 1
ATOM 1664 C C . GLU B 1 18 ? -13.094 -8.055 -12.75 1 97.5 18 GLU B C 1
ATOM 1666 O O . GLU B 1 18 ? -12.617 -8.391 -13.836 1 97.5 18 GLU B O 1
ATOM 1671 N N . ILE B 1 19 ? -13.125 -8.875 -11.711 1 97.81 19 ILE B N 1
ATOM 1672 C CA . ILE B 1 19 ? -12.617 -10.234 -11.789 1 97.81 19 ILE B CA 1
ATOM 1673 C C . ILE B 1 19 ? -13.375 -11.008 -12.875 1 97.81 19 ILE B C 1
ATOM 1675 O O . ILE B 1 19 ? -12.758 -11.664 -13.719 1 97.81 19 ILE B O 1
ATOM 1679 N N . LEU B 1 20 ? -14.664 -10.898 -12.828 1 97.19 20 LEU B N 1
ATOM 1680 C CA . LEU B 1 20 ? -15.508 -11.633 -13.766 1 97.19 20 LEU B CA 1
ATOM 1681 C C . LEU B 1 20 ? -15.297 -11.133 -15.188 1 97.19 20 LEU B C 1
ATOM 1683 O O . LEU B 1 20 ? -15.281 -11.922 -16.125 1 97.19 20 LEU B O 1
ATOM 1687 N N . LYS B 1 21 ? -15.125 -9.836 -15.328 1 97 21 LYS B N 1
ATOM 1688 C CA . LYS B 1 21 ? -14.836 -9.25 -16.625 1 97 21 LYS B CA 1
ATOM 1689 C C . LYS B 1 21 ? -13.516 -9.766 -17.188 1 97 21 LYS B C 1
ATOM 1691 O O . LYS B 1 21 ? -13.445 -10.18 -18.344 1 97 21 LYS B O 1
ATOM 1696 N N . VAL B 1 22 ? -12.453 -9.781 -16.391 1 97.69 22 VAL B N 1
ATOM 1697 C CA . VAL B 1 22 ? -11.141 -10.242 -16.812 1 97.69 22 VAL B CA 1
ATOM 1698 C C . VAL B 1 22 ? -11.219 -11.719 -17.188 1 97.69 22 VAL B C 1
ATOM 1700 O O . VAL B 1 22 ? -10.711 -12.117 -18.25 1 97.69 22 VAL B O 1
ATOM 1703 N N . ALA B 1 23 ? -11.875 -12.5 -16.359 1 97.38 23 ALA B N 1
ATOM 1704 C CA . ALA B 1 23 ? -12.031 -13.922 -16.656 1 97.38 23 ALA B CA 1
ATOM 1705 C C . ALA B 1 23 ? -12.75 -14.141 -17.984 1 97.38 23 ALA B C 1
ATOM 1707 O O . ALA B 1 23 ? -12.312 -14.953 -18.797 1 97.38 23 ALA B O 1
ATOM 1708 N N . SER B 1 24 ? -13.789 -13.406 -18.188 1 96.44 24 SER B N 1
ATOM 1709 C CA . SER B 1 24 ? -14.586 -13.523 -19.406 1 96.44 24 SER B CA 1
ATOM 1710 C C . SER B 1 24 ? -13.758 -13.164 -20.641 1 96.44 24 SER B C 1
ATOM 1712 O O . SER B 1 24 ? -13.859 -13.82 -21.672 1 96.44 24 SER B O 1
ATOM 1714 N N . ASN B 1 25 ? -12.977 -12.133 -20.562 1 97.69 25 ASN B N 1
ATOM 1715 C CA . ASN B 1 25 ? -12.125 -11.703 -21.672 1 97.69 25 ASN B CA 1
ATOM 1716 C C . ASN B 1 25 ? -11.148 -12.797 -22.078 1 97.69 25 ASN B C 1
ATOM 1718 O O . ASN B 1 25 ? -10.961 -13.047 -23.266 1 97.69 25 ASN B O 1
ATOM 1722 N N . TYR B 1 26 ? -10.547 -13.445 -21.094 1 97.5 26 TYR B N 1
ATOM 1723 C CA . TYR B 1 26 ? -9.625 -14.539 -21.375 1 97.5 26 TYR B CA 1
ATOM 1724 C C . TYR B 1 26 ? -10.352 -15.703 -22.031 1 97.5 26 TYR B C 1
ATOM 1726 O O . TYR B 1 26 ? -9.891 -16.234 -23.047 1 97.5 26 TYR B O 1
ATOM 1734 N N . GLU B 1 27 ? -11.461 -16.016 -21.5 1 94.94 27 GLU B N 1
ATOM 1735 C CA . GLU B 1 27 ? -12.188 -17.188 -21.969 1 94.94 27 GLU B CA 1
ATOM 1736 C C . GLU B 1 27 ? -12.75 -16.984 -23.375 1 94.94 27 GLU B C 1
ATOM 1738 O O . GLU B 1 27 ? -12.828 -17.922 -24.156 1 94.94 27 GLU B O 1
ATOM 1743 N N . GLU B 1 28 ? -13.117 -15.773 -23.672 1 96.88 28 GLU B N 1
ATOM 1744 C CA . GLU B 1 28 ? -13.586 -15.43 -25.016 1 96.88 28 GLU B CA 1
ATOM 1745 C C . GLU B 1 28 ? -12.508 -15.719 -26.047 1 96.88 28 GLU B C 1
ATOM 1747 O O . GLU B 1 28 ? -12.82 -16 -27.219 1 96.88 28 GLU B O 1
ATOM 1752 N N . GLN B 1 29 ? -11.312 -15.734 -25.672 1 97.44 29 GLN B N 1
ATOM 1753 C CA . GLN B 1 29 ? -10.18 -16 -26.562 1 97.44 29 GLN B CA 1
ATOM 1754 C C . GLN B 1 29 ? -9.656 -17.422 -26.375 1 97.44 29 GLN B C 1
ATOM 1756 O O . GLN B 1 29 ? -8.539 -17.734 -26.781 1 97.44 29 GLN B O 1
ATOM 1761 N N . ASN B 1 30 ? -10.398 -18.234 -25.625 1 96.88 30 ASN B N 1
ATOM 1762 C CA . ASN B 1 30 ? -10.078 -19.641 -25.359 1 96.88 30 ASN B CA 1
ATOM 1763 C C . ASN B 1 30 ? -8.797 -19.766 -24.531 1 96.88 30 ASN B C 1
ATOM 1765 O O . ASN B 1 30 ? -7.977 -20.656 -24.797 1 96.88 30 ASN B O 1
ATOM 1769 N N . LYS B 1 31 ? -8.602 -18.859 -23.688 1 97.75 31 LYS B N 1
ATOM 1770 C CA . LYS B 1 31 ? -7.488 -18.875 -22.734 1 97.75 31 LYS B CA 1
ATOM 1771 C C . LYS B 1 31 ? -7.98 -19.156 -21.328 1 97.75 31 LYS B C 1
ATOM 1773 O O . LYS B 1 31 ? -8.516 -18.266 -20.656 1 97.75 31 LYS B O 1
ATOM 1778 N N . PRO B 1 32 ? -7.734 -20.312 -20.875 1 97.06 32 PRO B N 1
ATOM 1779 C CA . PRO B 1 32 ? -8.289 -20.672 -19.578 1 97.06 32 PRO B CA 1
ATOM 1780 C C . PRO B 1 32 ? -7.676 -19.875 -18.422 1 97.06 32 PRO B C 1
ATOM 1782 O O . PRO B 1 32 ? -6.492 -19.531 -18.469 1 97.06 32 PRO B O 1
ATOM 1785 N N . VAL B 1 33 ? -8.461 -19.625 -17.359 1 98.19 33 VAL B N 1
ATOM 1786 C CA . VAL B 1 33 ? -8.008 -18.969 -16.125 1 98.19 33 VAL B CA 1
ATOM 1787 C C . VAL B 1 33 ? -8.359 -19.844 -14.922 1 98.19 33 VAL B C 1
ATOM 1789 O O . VAL B 1 33 ? -9.211 -20.734 -15.016 1 98.19 33 VAL B O 1
ATOM 1792 N N . LEU B 1 34 ? -7.668 -19.719 -13.875 1 98.31 34 LEU B N 1
ATOM 1793 C CA . LEU B 1 34 ? -8.055 -20.266 -12.586 1 98.31 34 LEU B CA 1
ATOM 1794 C C . LEU B 1 34 ? -8.508 -19.172 -11.633 1 98.31 34 LEU B C 1
ATOM 1796 O O . LEU B 1 34 ? -7.84 -18.141 -11.5 1 98.31 34 LEU B O 1
ATOM 1800 N N . LEU B 1 35 ? -9.648 -19.406 -11.094 1 98 35 LEU B N 1
ATOM 1801 C CA . LEU B 1 35 ? -10.242 -18.453 -10.172 1 98 35 LEU B CA 1
ATOM 1802 C C . LEU B 1 35 ? -10.281 -19.016 -8.75 1 98 35 LEU B C 1
ATOM 1804 O O . LEU B 1 35 ? -10.758 -20.125 -8.539 1 98 35 LEU B O 1
ATOM 1808 N N . PHE B 1 36 ? -9.727 -18.234 -7.824 1 98.31 36 PHE B N 1
ATOM 1809 C CA . PHE B 1 36 ? -9.719 -18.625 -6.418 1 98.31 36 PHE B CA 1
ATOM 1810 C C . PHE B 1 36 ? -10.484 -17.625 -5.574 1 98.31 36 PHE B C 1
ATOM 1812 O O . PHE B 1 36 ? -10.562 -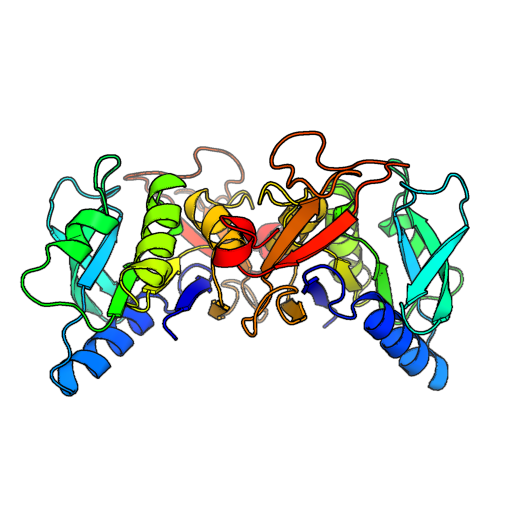16.438 -5.926 1 98.31 36 PHE B O 1
ATOM 1819 N N . THR B 1 37 ? -11.023 -18.062 -4.461 1 97.5 37 THR B N 1
ATOM 1820 C CA . THR B 1 37 ? -11.617 -17.203 -3.441 1 97.5 37 THR B CA 1
ATOM 1821 C C . THR B 1 37 ? -11.375 -17.781 -2.047 1 97.5 37 THR B C 1
ATOM 1823 O O . THR B 1 37 ? -11.023 -18.953 -1.905 1 97.5 37 THR B O 1
ATOM 1826 N N . SER B 1 38 ? -11.5 -16.922 -1.064 1 95.56 38 SER B N 1
ATOM 1827 C CA . SER B 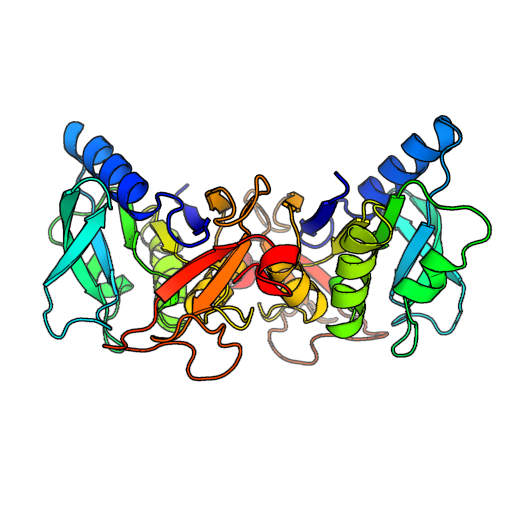1 38 ? -11.289 -17.375 0.306 1 95.56 38 SER B CA 1
ATOM 1828 C C . SER B 1 38 ? -12.359 -18.375 0.733 1 95.56 38 SER B C 1
ATOM 1830 O O . SER B 1 38 ? -13.539 -18.203 0.414 1 95.56 38 SER B O 1
ATOM 1832 N N . GLY B 1 39 ? -11.984 -19.359 1.427 1 93.12 39 GLY B N 1
ATOM 1833 C CA . GLY B 1 39 ? -12.914 -20.344 1.951 1 93.12 39 GLY B CA 1
ATOM 1834 C C . GLY B 1 39 ? -13.453 -19.984 3.324 1 93.12 39 GLY B C 1
ATOM 1835 O O . GLY B 1 39 ? -14.047 -20.828 4 1 93.12 39 GLY B O 1
ATOM 1836 N N . ILE B 1 40 ? -13.242 -18.844 3.756 1 86.06 40 ILE B N 1
ATOM 1837 C CA . ILE B 1 40 ? -13.57 -18.453 5.121 1 86.06 40 ILE B CA 1
ATOM 1838 C C . ILE B 1 40 ? -15.086 -18.531 5.332 1 86.06 40 ILE B C 1
ATOM 1840 O O . ILE B 1 40 ? -15.547 -18.844 6.434 1 86.06 40 ILE B O 1
ATOM 1844 N N . ASP B 1 41 ? -15.836 -18.297 4.211 1 75.94 41 ASP B N 1
ATOM 1845 C CA . ASP B 1 41 ? -17.297 -18.25 4.355 1 75.94 41 ASP B CA 1
ATOM 1846 C C . ASP B 1 41 ? -17.938 -19.578 3.969 1 75.94 41 ASP B C 1
ATOM 1848 O O . ASP B 1 41 ? -19.156 -19.672 3.852 1 75.94 41 ASP B O 1
ATOM 1852 N N . THR B 1 42 ? -17.031 -20.5 3.602 1 76.44 42 THR B N 1
ATOM 1853 C CA . THR B 1 42 ? -17.609 -21.766 3.145 1 76.44 42 THR B CA 1
ATOM 1854 C C . THR B 1 42 ? -16.734 -22.938 3.584 1 76.44 42 THR B C 1
ATOM 1856 O O . THR B 1 42 ? -15.555 -22.766 3.898 1 76.44 42 THR B O 1
ATOM 1859 N N . ARG B 1 43 ? -17.406 -24.047 3.652 1 77.25 43 ARG B N 1
ATOM 1860 C CA . ARG B 1 43 ? -16.688 -25.297 3.918 1 77.25 43 ARG B CA 1
ATOM 1861 C C . ARG B 1 43 ? -16.484 -26.094 2.637 1 77.25 43 ARG B C 1
ATOM 1863 O O . ARG B 1 43 ? -15.758 -27.094 2.623 1 77.25 43 ARG B O 1
ATOM 1870 N N . ASP B 1 44 ? -17.062 -25.531 1.636 1 80.94 44 ASP B N 1
ATOM 1871 C CA . ASP B 1 44 ? -17.016 -26.266 0.372 1 80.94 44 ASP B CA 1
ATOM 1872 C C . ASP B 1 44 ? -15.773 -25.906 -0.435 1 80.94 44 ASP B C 1
ATOM 1874 O O . ASP B 1 44 ? -15.289 -24.766 -0.363 1 80.94 44 ASP B O 1
ATOM 1878 N N . GLU B 1 45 ? -15.328 -26.891 -1.164 1 84.25 45 GLU B N 1
ATOM 1879 C CA . GLU B 1 45 ? -14.188 -26.688 -2.045 1 84.25 45 GLU B CA 1
ATOM 1880 C C . GLU B 1 45 ? -14.516 -25.688 -3.152 1 84.25 45 GLU B C 1
ATOM 1882 O O . GLU B 1 45 ? -13.648 -24.922 -3.59 1 84.25 45 GLU B O 1
ATOM 1887 N N . VAL B 1 46 ? -15.742 -25.859 -3.518 1 84.62 46 VAL B N 1
ATOM 1888 C CA . VAL B 1 46 ? -16.203 -24.922 -4.547 1 84.62 46 VAL B CA 1
ATOM 1889 C C . VAL B 1 46 ? -16.844 -23.703 -3.893 1 84.62 46 VAL B C 1
ATOM 1891 O O . VAL B 1 46 ? -17.781 -23.844 -3.098 1 84.62 46 VAL B O 1
ATOM 1894 N N . GLY B 1 47 ? -16.188 -22.578 -4.129 1 90.56 47 GLY B N 1
ATOM 1895 C CA . GLY B 1 47 ? -16.766 -21.297 -3.807 1 90.56 47 GLY B CA 1
ATOM 1896 C C . GLY B 1 47 ? -17.219 -20.516 -5.031 1 90.56 47 GLY B C 1
ATOM 1897 O O . GLY B 1 47 ? -17.234 -21.047 -6.141 1 90.56 47 GLY B O 1
ATOM 1898 N N . TYR B 1 48 ? -17.688 -19.281 -4.781 1 91.75 48 TYR B N 1
ATOM 1899 C CA . TYR B 1 48 ? -18.172 -18.469 -5.891 1 91.75 48 TYR B CA 1
ATOM 1900 C C . TYR B 1 48 ? -17.719 -17.016 -5.742 1 91.75 48 TYR B C 1
ATOM 1902 O O . TYR B 1 48 ? -17.625 -16.5 -4.625 1 91.75 48 TYR B O 1
ATOM 1910 N N . VAL B 1 49 ? -17.375 -16.453 -6.883 1 93.62 49 VAL B N 1
ATOM 1911 C CA . VAL B 1 49 ? -17.234 -15 -6.984 1 93.62 49 VAL B CA 1
ATOM 1912 C C . VAL B 1 49 ? -18.5 -14.391 -7.566 1 93.62 49 VAL B C 1
ATOM 1914 O O . VAL B 1 49 ? -18.953 -14.773 -8.648 1 93.62 49 VAL B O 1
ATOM 1917 N N . SER B 1 50 ? -19.078 -13.523 -6.809 1 90.44 50 SER B N 1
ATOM 1918 C CA . SER B 1 50 ? -20.344 -12.914 -7.203 1 90.44 50 SER B CA 1
ATOM 1919 C C . SER B 1 50 ? -20.25 -11.398 -7.195 1 90.44 50 SER B C 1
ATOM 1921 O O . SER B 1 50 ? -19.703 -10.805 -6.262 1 90.44 50 SER B O 1
ATOM 1923 N N . SER B 1 51 ? -20.766 -10.812 -8.266 1 88 51 SER B N 1
ATOM 1924 C CA . SER B 1 51 ? -20.812 -9.359 -8.305 1 88 51 SER B CA 1
ATOM 1925 C C . SER B 1 51 ? -22.141 -8.828 -7.793 1 88 51 SER B C 1
ATOM 1927 O O . SER B 1 51 ? -23.125 -9.57 -7.73 1 88 51 SER B O 1
ATOM 1929 N N . ARG B 1 52 ? -22.172 -7.602 -7.41 1 80.81 52 ARG B N 1
ATOM 1930 C CA . ARG B 1 52 ? -23.391 -6.98 -6.902 1 80.81 52 ARG B CA 1
ATOM 1931 C C . ARG B 1 52 ? -24.422 -6.812 -8.016 1 80.81 52 ARG B C 1
ATOM 1933 O O . ARG B 1 52 ? -25.625 -6.68 -7.746 1 80.81 52 ARG B O 1
ATOM 1940 N N . VAL B 1 53 ? -23.938 -6.977 -9.266 1 80.06 53 VAL B N 1
ATOM 1941 C CA . VAL B 1 53 ? -24.844 -6.785 -10.391 1 80.06 53 VAL B CA 1
ATOM 1942 C C . VAL B 1 53 ? -25.391 -8.133 -10.852 1 80.06 53 VAL B C 1
ATOM 1944 O O . VAL B 1 53 ? -26.047 -8.227 -11.898 1 80.06 53 VAL B O 1
ATOM 1947 N N . GLY B 1 54 ? -25.062 -9.234 -10.148 1 81.31 54 GLY B N 1
ATOM 1948 C CA . GLY B 1 54 ? -25.766 -10.492 -10.344 1 81.31 54 GLY B CA 1
ATOM 1949 C C . GLY B 1 54 ? -24.953 -11.523 -11.094 1 81.31 54 GLY B C 1
ATOM 1950 O O . GLY B 1 54 ? -25.406 -12.656 -11.297 1 81.31 54 GLY B O 1
ATOM 1951 N N . LEU B 1 55 ? -23.781 -11.266 -11.586 1 86.44 55 LEU B N 1
ATOM 1952 C CA . LEU B 1 55 ? -22.906 -12.234 -12.234 1 86.44 55 LEU B CA 1
ATOM 1953 C C . LEU B 1 55 ? -22.219 -13.125 -11.211 1 86.44 55 LEU B C 1
ATOM 1955 O O . LEU B 1 55 ? -21.859 -12.664 -10.117 1 86.44 55 LEU B O 1
ATOM 1959 N N . ARG B 1 56 ? -22.125 -14.398 -11.578 1 91.69 56 ARG B N 1
ATOM 1960 C CA . ARG B 1 56 ? -21.516 -15.336 -10.633 1 91.69 56 ARG B CA 1
ATOM 1961 C C . ARG B 1 56 ? -20.703 -16.391 -11.359 1 91.69 56 ARG B C 1
ATOM 1963 O O . ARG B 1 56 ? -21.078 -16.859 -12.438 1 91.69 56 ARG B O 1
ATOM 1970 N N . ARG B 1 57 ? -19.625 -16.734 -10.758 1 93.69 57 ARG B N 1
ATOM 1971 C CA . ARG B 1 57 ? -18.75 -17.766 -11.32 1 93.69 57 ARG B CA 1
ATOM 1972 C C . ARG B 1 57 ? -18.156 -18.641 -10.227 1 93.69 57 ARG B C 1
ATOM 1974 O O . ARG B 1 57 ? -17.797 -18.156 -9.156 1 93.69 57 ARG B O 1
ATOM 1981 N N . ALA B 1 58 ? -18.031 -19.922 -10.523 1 94.19 58 ALA B N 1
ATOM 1982 C CA . ALA B 1 58 ? -17.391 -20.844 -9.586 1 94.19 58 ALA B CA 1
ATOM 1983 C C . ALA B 1 58 ? -15.914 -20.531 -9.438 1 94.19 58 ALA B C 1
ATOM 1985 O O . ALA B 1 58 ? -15.266 -20.109 -10.398 1 94.19 58 ALA B O 1
ATOM 1986 N N . ALA B 1 59 ? -15.383 -20.766 -8.234 1 96.88 59 ALA B N 1
ATOM 1987 C CA . ALA B 1 59 ? -13.977 -20.547 -7.902 1 96.88 59 ALA B CA 1
ATOM 1988 C C . ALA B 1 59 ? -13.484 -21.609 -6.918 1 96.88 59 ALA B C 1
ATOM 1990 O O . ALA B 1 59 ? -14.273 -22.219 -6.199 1 96.88 59 ALA B O 1
ATOM 1991 N N . ILE B 1 60 ? -12.281 -21.797 -6.938 1 97.12 60 ILE B N 1
ATOM 1992 C CA . ILE B 1 60 ? -11.695 -22.75 -5.992 1 97.12 60 ILE B CA 1
ATOM 1993 C C . ILE B 1 60 ? -11.523 -22.078 -4.633 1 97.12 60 ILE B C 1
ATOM 1995 O O . ILE B 1 60 ? -10.938 -20.984 -4.535 1 97.12 60 ILE B O 1
ATOM 1999 N N . SER B 1 61 ? -11.977 -22.703 -3.549 1 97.5 61 SER B N 1
ATOM 2000 C CA . SER B 1 61 ? -11.867 -22.156 -2.201 1 97.5 61 SER B CA 1
ATOM 2001 C C . SER B 1 61 ? -10.461 -22.344 -1.641 1 97.5 61 SER B C 1
ATOM 2003 O O . SER B 1 61 ? -9.898 -23.438 -1.729 1 97.5 61 SER B O 1
ATOM 2005 N N . VAL B 1 62 ? -9.945 -21.328 -1.091 1 98.06 62 VAL B N 1
ATOM 2006 C CA . VAL B 1 62 ? -8.625 -21.391 -0.469 1 98.06 62 VAL B CA 1
ATOM 2007 C C . VAL B 1 62 ? -8.773 -21.531 1.044 1 98.06 62 VAL B C 1
ATOM 2009 O O . VAL B 1 62 ? -9.312 -20.641 1.707 1 98.06 62 VAL B O 1
ATOM 2012 N N . PHE B 1 63 ? -8.266 -22.609 1.575 1 97.31 63 PHE B N 1
ATOM 2013 C CA . PHE B 1 63 ? -8.242 -22.844 3.012 1 97.31 63 PHE B CA 1
ATOM 2014 C C . PHE B 1 63 ? -6.832 -22.703 3.564 1 97.31 63 PHE B C 1
ATOM 2016 O O . PHE B 1 63 ? -5.887 -22.453 2.811 1 97.31 63 PHE B O 1
ATOM 2023 N N . SER B 1 64 ? -6.703 -22.781 4.855 1 95.5 64 SER B N 1
ATOM 2024 C CA . SER B 1 64 ? -5.414 -22.547 5.504 1 95.5 64 SER B CA 1
ATOM 2025 C C . SER B 1 64 ? -4.359 -23.531 5.004 1 95.5 64 SER B C 1
ATOM 2027 O O . SER B 1 64 ? -3.176 -23.188 4.926 1 95.5 64 SER B O 1
ATOM 2029 N N . ASP B 1 65 ? -4.805 -24.719 4.543 1 95.62 65 ASP B N 1
ATOM 2030 C CA . ASP B 1 65 ? -3.852 -25.75 4.152 1 95.62 65 ASP B CA 1
ATOM 2031 C C . ASP B 1 65 ? -3.73 -25.844 2.633 1 95.62 65 ASP B C 1
ATOM 2033 O O . ASP B 1 65 ? -2.984 -26.672 2.113 1 95.62 65 ASP B O 1
ATOM 2037 N N . THR B 1 66 ? -4.457 -25.031 1.945 1 97.5 66 THR B N 1
ATOM 2038 C CA . THR B 1 66 ? -4.359 -25.031 0.49 1 97.5 66 THR B CA 1
ATOM 2039 C C . THR B 1 66 ? -2.98 -24.562 0.039 1 97.5 66 THR B C 1
ATOM 2041 O O . THR B 1 66 ? -2.496 -23.516 0.496 1 97.5 66 THR B O 1
ATOM 2044 N N . ASN B 1 67 ? -2.322 -25.297 -0.825 1 98.62 67 ASN B N 1
ATOM 2045 C CA . ASN B 1 67 ? -1.102 -24.844 -1.493 1 98.62 67 ASN B CA 1
ATOM 2046 C C . ASN B 1 67 ? -1.39 -24.328 -2.896 1 98.62 67 ASN B C 1
ATOM 2048 O O . ASN B 1 67 ? -1.501 -25.109 -3.844 1 98.62 67 ASN B O 1
ATOM 2052 N N . LEU B 1 68 ? -1.493 -23.062 -3.012 1 98.81 68 LEU B N 1
ATOM 2053 C CA . LEU B 1 68 ? -1.897 -22.422 -4.258 1 98.81 68 LEU B CA 1
ATOM 2054 C C . LEU B 1 68 ? -0.918 -22.734 -5.379 1 98.81 68 LEU B C 1
ATOM 2056 O O . LEU B 1 68 ? -1.327 -22.953 -6.523 1 98.81 68 LEU B O 1
ATOM 2060 N N . PHE B 1 69 ? 0.38 -22.766 -5.086 1 98.88 69 PHE B N 1
ATOM 2061 C CA . PHE B 1 69 ? 1.4 -23.062 -6.082 1 98.88 69 PHE B CA 1
ATOM 2062 C C . PHE B 1 69 ? 1.179 -24.438 -6.688 1 98.88 69 PHE B C 1
ATOM 2064 O O . PHE B 1 69 ? 1.172 -24.594 -7.91 1 98.88 69 PHE B O 1
ATOM 2071 N N . ASP B 1 70 ? 0.941 -25.406 -5.824 1 98.75 70 ASP B N 1
ATOM 2072 C CA . ASP B 1 70 ? 0.758 -26.781 -6.277 1 98.75 70 ASP B CA 1
ATOM 2073 C C . ASP B 1 70 ? -0.521 -26.922 -7.102 1 98.75 70 ASP B C 1
ATOM 2075 O O . ASP B 1 70 ? -0.542 -27.625 -8.109 1 98.75 70 ASP B O 1
ATOM 2079 N N . VAL B 1 71 ? -1.602 -26.297 -6.609 1 98.5 71 VAL B N 1
ATOM 2080 C CA . VAL B 1 71 ? -2.869 -26.375 -7.328 1 98.5 71 VAL B CA 1
ATOM 2081 C C . VAL B 1 71 ? -2.684 -25.859 -8.758 1 98.5 71 VAL B C 1
ATOM 2083 O O . VAL B 1 71 ? -3.139 -26.484 -9.711 1 98.5 71 VAL B O 1
ATOM 2086 N N . VAL B 1 72 ? -1.959 -24.734 -8.898 1 98.75 72 VAL B N 1
ATOM 2087 C CA . VAL B 1 72 ? -1.771 -24.125 -10.203 1 98.75 72 VAL B CA 1
ATOM 2088 C C . VAL B 1 72 ? -0.808 -24.953 -11.039 1 98.75 72 VAL B C 1
ATOM 2090 O O . VAL B 1 72 ? -1.073 -25.234 -12.211 1 98.75 72 VAL B O 1
ATOM 2093 N N . LYS B 1 73 ? 0.273 -25.391 -10.461 1 98.56 73 LYS B N 1
ATOM 2094 C CA . LYS B 1 73 ? 1.305 -26.156 -11.148 1 98.56 73 LYS B CA 1
ATOM 2095 C C . LYS B 1 73 ? 0.735 -27.453 -11.719 1 98.56 73 LYS B C 1
ATOM 2097 O O . LYS B 1 73 ? 1.129 -27.891 -12.797 1 98.56 73 LYS B O 1
ATOM 2102 N N . HIS B 1 74 ? -0.224 -28.062 -11.023 1 98.12 74 HIS B N 1
ATOM 2103 C CA . HIS B 1 74 ? -0.715 -29.375 -11.398 1 98.12 74 HIS B CA 1
ATOM 2104 C C . HIS B 1 74 ? -2.088 -29.281 -12.055 1 98.12 74 HIS B C 1
ATOM 2106 O O . HIS B 1 74 ? -2.768 -30.297 -12.227 1 98.12 74 HIS B O 1
ATOM 2112 N N . ALA B 1 75 ? -2.488 -28.078 -12.359 1 97.31 75 ALA B N 1
ATOM 2113 C CA . ALA B 1 75 ? -3.756 -27.922 -13.062 1 97.31 75 ALA B CA 1
ATOM 2114 C C . ALA B 1 75 ? -3.754 -28.688 -14.383 1 97.31 75 ALA B C 1
ATOM 2116 O O . ALA B 1 75 ? -2.709 -28.844 -15.016 1 97.31 75 ALA B O 1
ATOM 2117 N N . GLU B 1 76 ? -4.871 -29.188 -14.812 1 95.38 76 GLU B N 1
ATOM 2118 C CA . GLU B 1 76 ? -4.984 -29.969 -16.047 1 95.38 76 GLU B CA 1
ATOM 2119 C C . GLU B 1 76 ? -4.461 -29.172 -17.25 1 95.38 76 GLU B C 1
ATOM 2121 O O . GLU B 1 76 ? -3.727 -29.703 -18.078 1 95.38 76 GLU B O 1
ATOM 2126 N N . GLN B 1 77 ? -4.887 -27.922 -17.344 1 95.75 77 GLN B N 1
ATOM 2127 C CA . GLN B 1 77 ? -4.371 -26.984 -18.344 1 95.75 77 GLN B CA 1
ATOM 2128 C C . GLN B 1 77 ? -3.654 -25.812 -17.672 1 95.75 77 GLN B C 1
ATOM 2130 O O . GLN B 1 77 ? -4.156 -25.25 -16.688 1 95.75 77 GLN B O 1
ATOM 2135 N N . LYS B 1 78 ? -2.537 -25.516 -18.266 1 96.69 78 LYS B N 1
ATOM 2136 C CA . LYS B 1 78 ? -1.837 -24.344 -17.75 1 96.69 78 LYS B CA 1
ATOM 2137 C C . LYS B 1 78 ? -2.668 -23.078 -17.938 1 96.69 78 LYS B C 1
ATOM 2139 O O . LYS B 1 78 ? -3.012 -22.719 -19.062 1 96.69 78 LYS B O 1
ATOM 2144 N N . PRO B 1 79 ? -2.994 -22.438 -16.859 1 98.38 79 PRO B N 1
ATOM 2145 C CA . PRO B 1 79 ? -3.809 -21.219 -17.031 1 98.38 79 PRO B CA 1
ATOM 2146 C C . PRO B 1 79 ? -3.012 -20.047 -17.594 1 98.38 79 PRO B C 1
ATOM 2148 O O . PRO B 1 79 ? -1.81 -19.938 -17.344 1 98.38 79 PRO B O 1
ATOM 2151 N N . TYR B 1 80 ? -3.695 -19.234 -18.344 1 98.38 80 TYR B N 1
ATOM 2152 C CA . TYR B 1 80 ? -3.088 -18.016 -18.875 1 98.38 80 TYR B CA 1
ATOM 2153 C C . TYR B 1 80 ? -3.02 -16.938 -17.797 1 98.38 80 TYR B C 1
ATOM 2155 O O . TYR B 1 80 ? -2.24 -15.992 -17.906 1 98.38 80 TYR B O 1
ATOM 2163 N N . CYS B 1 81 ? -3.867 -17.094 -16.781 1 98.75 81 CYS B N 1
ATOM 2164 C CA . CYS B 1 81 ? -3.924 -16.141 -15.68 1 98.75 81 CYS B CA 1
ATOM 2165 C C . CYS B 1 81 ? -4.551 -16.766 -14.445 1 98.75 81 CYS B C 1
ATOM 2167 O O . CYS B 1 81 ? -5.434 -17.609 -14.555 1 98.75 81 CYS B O 1
ATOM 2169 N N . VAL B 1 82 ? -4.062 -16.359 -13.312 1 98.88 82 VAL B N 1
ATOM 2170 C CA . VAL B 1 82 ? -4.648 -16.734 -12.039 1 98.88 82 VAL B CA 1
ATOM 2171 C C . VAL B 1 82 ? -5.316 -15.531 -11.391 1 98.88 82 VAL B C 1
ATOM 2173 O O . VAL B 1 82 ? -4.699 -14.469 -11.25 1 98.88 82 VAL B O 1
ATOM 2176 N N . LEU B 1 83 ? -6.566 -15.672 -11.047 1 98.81 83 LEU B N 1
ATOM 2177 C CA . LEU B 1 83 ? -7.348 -14.609 -10.422 1 98.81 83 LEU B CA 1
ATOM 2178 C C . LEU B 1 83 ? -7.703 -14.969 -8.984 1 98.81 83 LEU B C 1
ATOM 2180 O O . LEU B 1 83 ? -8.164 -16.078 -8.711 1 98.81 83 LEU B O 1
ATOM 2184 N N . ILE B 1 84 ? -7.449 -14.039 -8.094 1 98.75 84 ILE B N 1
ATOM 2185 C CA . ILE B 1 84 ? -7.707 -14.258 -6.672 1 98.75 84 ILE B CA 1
ATOM 2186 C C . ILE B 1 84 ? -8.727 -13.234 -6.168 1 98.75 84 ILE B C 1
ATOM 2188 O O . ILE B 1 84 ? -8.484 -12.031 -6.223 1 98.75 84 ILE B O 1
ATOM 2192 N N . ASP B 1 85 ? -9.852 -13.703 -5.695 1 97.94 85 ASP B N 1
ATOM 2193 C CA . ASP B 1 85 ? -10.812 -12.859 -5 1 97.94 85 ASP B CA 1
ATOM 2194 C C . ASP B 1 85 ? -10.586 -12.891 -3.49 1 97.94 85 ASP B C 1
ATOM 2196 O O . ASP B 1 85 ? -10.109 -13.891 -2.949 1 97.94 85 ASP B O 1
ATOM 2200 N N . GLU B 1 86 ? -10.859 -11.758 -2.764 1 96.94 86 GLU B N 1
ATOM 2201 C CA . GLU B 1 86 ? -10.789 -11.617 -1.312 1 96.94 86 GLU B CA 1
ATOM 2202 C C . GLU B 1 86 ? -9.414 -12.016 -0.784 1 96.94 86 GLU B C 1
ATOM 2204 O O . GLU B 1 86 ? -9.312 -12.812 0.155 1 96.94 86 GLU B O 1
ATOM 2209 N N . VAL B 1 87 ? -8.383 -11.477 -1.402 1 98.5 87 VAL B N 1
ATOM 2210 C CA . VAL B 1 87 ? -7.008 -11.844 -1.079 1 98.5 87 VAL B CA 1
ATOM 2211 C C . VAL B 1 87 ? -6.672 -11.391 0.341 1 98.5 87 VAL B C 1
ATOM 2213 O O . VAL B 1 87 ? -5.727 -11.891 0.953 1 98.5 87 VAL B O 1
ATOM 2216 N N . GLN B 1 88 ? -7.504 -10.43 0.908 1 98 88 GLN B N 1
ATOM 2217 C CA . GLN B 1 88 ? -7.23 -9.906 2.244 1 98 88 GLN B CA 1
ATOM 2218 C C . GLN B 1 88 ? -7.32 -11.016 3.293 1 98 88 GLN B C 1
ATOM 2220 O O . GLN B 1 88 ? -6.758 -10.891 4.383 1 98 88 GLN B O 1
ATOM 2225 N N . PHE B 1 89 ? -7.957 -12.109 2.98 1 97.06 89 PHE B N 1
ATOM 2226 C CA . PHE B 1 89 ? -8.18 -13.172 3.955 1 97.06 89 PHE B CA 1
ATOM 2227 C C . PHE B 1 89 ? -7.141 -14.273 3.797 1 97.06 89 PHE B C 1
ATOM 2229 O O . PHE B 1 89 ? -7.133 -15.242 4.559 1 97.06 89 PHE B O 1
ATOM 2236 N N . LEU B 1 90 ? -6.305 -14.188 2.809 1 98.06 90 LEU B N 1
ATOM 2237 C CA . LEU B 1 90 ? -5.238 -15.164 2.623 1 98.06 90 LEU B CA 1
ATOM 2238 C C . LEU B 1 90 ? -4.102 -14.922 3.609 1 98.06 90 LEU B C 1
ATOM 2240 O O . LEU B 1 90 ? -3.957 -13.82 4.137 1 98.06 90 LEU B O 1
ATOM 2244 N N . SER B 1 91 ? -3.305 -15.961 3.801 1 98.19 91 SER B N 1
ATOM 2245 C CA . SER B 1 91 ? -2.16 -15.875 4.703 1 98.19 91 SER B CA 1
ATOM 2246 C C . SER B 1 91 ? -0.914 -15.391 3.969 1 98.19 91 SER B C 1
ATOM 2248 O O . SER B 1 91 ? -0.897 -15.328 2.738 1 98.19 91 SER B O 1
ATOM 2250 N N . LYS B 1 92 ? 0.085 -15.039 4.73 1 98.38 92 LYS B N 1
ATOM 2251 C CA . LYS B 1 92 ? 1.39 -14.688 4.18 1 98.38 92 LYS B CA 1
ATOM 2252 C C . LYS B 1 92 ? 1.914 -15.781 3.256 1 98.38 92 LYS B C 1
ATOM 2254 O O . LYS B 1 92 ? 2.396 -15.5 2.158 1 98.38 92 LYS B O 1
ATOM 2259 N N . GLU B 1 93 ? 1.777 -17 3.719 1 98.56 93 GLU B N 1
ATOM 2260 C CA . GLU B 1 93 ? 2.268 -18.125 2.938 1 98.56 93 GLU B CA 1
ATOM 2261 C C . GLU B 1 93 ? 1.558 -18.219 1.59 1 98.56 93 GLU B C 1
ATOM 2263 O O . GLU B 1 93 ? 2.191 -18.484 0.566 1 98.56 93 GLU B O 1
ATOM 2268 N N . HIS B 1 94 ? 0.266 -18.031 1.598 1 98.81 94 HIS B N 1
ATOM 2269 C CA . HIS B 1 94 ? -0.493 -18.031 0.352 1 98.81 94 HIS B CA 1
ATOM 2270 C C . HIS B 1 94 ? 0.039 -16.984 -0.62 1 98.81 94 HIS B C 1
ATOM 2272 O O . HIS B 1 94 ? 0.241 -17.266 -1.802 1 98.81 94 HIS B O 1
ATOM 2278 N N . VAL B 1 95 ? 0.257 -15.773 -0.139 1 98.88 95 VAL B N 1
ATOM 2279 C CA . VAL B 1 95 ? 0.691 -14.68 -0.993 1 98.88 95 VAL B CA 1
ATOM 2280 C C . VAL B 1 95 ? 2.08 -14.977 -1.554 1 98.88 95 VAL B C 1
ATOM 2282 O O . VAL B 1 95 ? 2.359 -14.695 -2.721 1 98.88 95 VAL B O 1
ATOM 2285 N N . LEU B 1 96 ? 2.963 -15.555 -0.738 1 98.56 96 LEU B N 1
ATOM 2286 C CA . LEU B 1 96 ? 4.285 -15.938 -1.22 1 98.56 96 LEU B CA 1
ATOM 2287 C C . LEU B 1 96 ? 4.176 -16.984 -2.32 1 98.56 96 LEU B C 1
ATOM 2289 O O . LEU B 1 96 ? 4.973 -17 -3.26 1 98.56 96 LEU B O 1
ATOM 2293 N N . GLN B 1 97 ? 3.207 -17.875 -2.176 1 98.88 97 GLN B N 1
ATOM 2294 C CA . GLN B 1 97 ? 2.971 -18.859 -3.221 1 98.88 97 GLN B CA 1
ATOM 2295 C C . GLN B 1 97 ? 2.51 -18.188 -4.516 1 98.88 97 GLN B C 1
ATOM 2297 O O . GLN B 1 97 ? 2.877 -18.625 -5.609 1 98.88 97 GLN B O 1
ATOM 2302 N N . LEU B 1 98 ? 1.689 -17.156 -4.414 1 98.88 98 LEU B N 1
ATOM 2303 C CA . LEU B 1 98 ? 1.283 -16.406 -5.598 1 98.88 98 LEU B CA 1
ATOM 2304 C C . LEU B 1 98 ? 2.492 -15.781 -6.289 1 98.88 98 LEU B C 1
ATOM 2306 O O . LEU B 1 98 ? 2.592 -15.812 -7.52 1 98.88 98 LEU B O 1
ATOM 2310 N N . ALA B 1 99 ? 3.361 -15.219 -5.48 1 98.56 99 ALA B N 1
ATOM 2311 C CA . ALA B 1 99 ? 4.59 -14.656 -6.031 1 98.56 99 ALA B CA 1
ATOM 2312 C C . ALA B 1 99 ? 5.414 -15.727 -6.742 1 98.56 99 ALA B C 1
ATOM 2314 O O . ALA B 1 99 ? 5.973 -15.484 -7.812 1 98.56 99 ALA B O 1
ATOM 2315 N N . ARG B 1 100 ? 5.496 -16.891 -6.16 1 98.25 100 ARG B N 1
ATOM 2316 C CA . ARG B 1 100 ? 6.23 -18 -6.754 1 98.25 100 ARG B CA 1
ATOM 2317 C C . ARG B 1 100 ? 5.605 -18.422 -8.078 1 98.25 100 ARG B C 1
ATOM 2319 O O . ARG B 1 100 ? 6.316 -18.797 -9.016 1 98.25 100 ARG B O 1
ATOM 2326 N N . ILE B 1 101 ? 4.297 -18.438 -8.148 1 98.75 101 ILE B N 1
ATOM 2327 C CA . ILE B 1 101 ? 3.604 -18.766 -9.383 1 98.75 101 ILE B CA 1
ATOM 2328 C C . ILE B 1 101 ? 4.078 -17.844 -10.5 1 98.75 101 ILE B C 1
ATOM 2330 O O . ILE B 1 101 ? 4.391 -18.297 -11.609 1 98.75 101 ILE B O 1
ATOM 2334 N N . VAL B 1 102 ? 4.18 -16.562 -10.188 1 98.5 102 VAL B N 1
ATOM 2335 C CA . VAL B 1 102 ? 4.613 -15.57 -11.164 1 98.5 102 VAL B CA 1
ATOM 2336 C C . VAL B 1 102 ? 6.074 -15.812 -11.539 1 98.5 102 VAL B C 1
ATOM 2338 O O . VAL B 1 102 ? 6.422 -15.844 -12.719 1 98.5 102 VAL B O 1
ATOM 2341 N N . ASP B 1 103 ? 6.871 -16.031 -10.547 1 96.5 103 ASP B N 1
ATOM 2342 C CA . ASP B 1 103 ? 8.32 -16.047 -10.734 1 96.5 103 ASP B CA 1
ATOM 2343 C C . ASP B 1 103 ? 8.773 -17.375 -11.352 1 96.5 103 ASP B C 1
ATOM 2345 O O . ASP B 1 103 ? 9.711 -17.391 -12.156 1 96.5 103 ASP B O 1
ATOM 2349 N N . GLU B 1 104 ? 8.141 -18.469 -11.016 1 97.06 104 GLU B N 1
ATOM 2350 C CA . GLU B 1 104 ? 8.633 -19.781 -11.414 1 97.06 104 GLU B CA 1
ATOM 2351 C C . GLU B 1 104 ? 7.809 -20.359 -12.555 1 97.06 104 GLU B C 1
ATOM 2353 O O . GLU B 1 104 ? 8.344 -21.047 -13.438 1 97.06 104 GLU B O 1
ATOM 2358 N N . LEU B 1 105 ? 6.52 -20.094 -12.586 1 98.06 105 LEU B N 1
ATOM 2359 C CA . LEU B 1 105 ? 5.664 -20.672 -13.617 1 98.06 105 LEU B CA 1
ATOM 2360 C C . LEU B 1 105 ? 5.402 -19.672 -14.734 1 98.06 105 LEU B C 1
ATOM 2362 O O . LEU B 1 105 ? 4.852 -20.031 -15.773 1 98.06 105 LEU B O 1
ATOM 2366 N N . THR B 1 106 ? 5.75 -18.422 -14.516 1 97.88 106 THR B N 1
ATOM 2367 C CA . THR B 1 106 ? 5.602 -17.344 -15.5 1 97.88 106 THR B CA 1
ATOM 2368 C C . THR B 1 106 ? 4.141 -17.172 -15.898 1 97.88 106 THR B C 1
ATOM 2370 O O . THR B 1 106 ? 3.828 -17.031 -17.078 1 97.88 106 THR B O 1
ATOM 2373 N N . ILE B 1 107 ? 3.244 -17.312 -14.938 1 98.69 107 ILE B N 1
ATOM 2374 C CA . ILE B 1 107 ? 1.813 -17.078 -15.094 1 98.69 107 ILE B CA 1
ATOM 2375 C C . ILE B 1 107 ? 1.419 -15.797 -14.359 1 98.69 107 ILE B C 1
ATOM 2377 O O . ILE B 1 107 ? 1.706 -15.648 -13.164 1 98.69 107 ILE B O 1
ATOM 2381 N N . PRO B 1 108 ? 0.794 -14.844 -15.016 1 98.81 108 PRO B N 1
ATOM 2382 C CA . PRO B 1 108 ? 0.351 -13.641 -14.297 1 98.81 108 PRO B CA 1
ATOM 2383 C C . PRO B 1 108 ? -0.701 -13.953 -13.234 1 98.81 108 PRO B C 1
ATOM 2385 O O . PRO B 1 108 ? -1.542 -14.828 -13.43 1 98.81 108 PRO B O 1
ATOM 2388 N N . VAL B 1 109 ? -0.607 -13.25 -12.195 1 98.94 109 VAL B N 1
ATOM 2389 C CA . VAL B 1 109 ? -1.575 -13.352 -11.109 1 98.94 109 VAL B CA 1
ATOM 2390 C C . VAL B 1 109 ? -2.18 -11.984 -10.82 1 98.94 109 VAL B C 1
ATOM 2392 O O . VAL B 1 109 ? -1.457 -10.992 -10.703 1 98.94 109 VAL B O 1
ATOM 2395 N N . MET B 1 110 ? -3.5 -11.914 -10.758 1 98.94 110 MET B N 1
ATOM 2396 C CA . MET B 1 110 ? -4.215 -10.711 -10.32 1 98.94 110 MET B CA 1
ATOM 2397 C C . MET B 1 110 ? -5.035 -10.992 -9.07 1 98.94 110 MET B C 1
ATOM 2399 O O . MET B 1 110 ? -5.973 -11.789 -9.102 1 98.94 110 MET B O 1
ATOM 2403 N N . ALA B 1 111 ? -4.645 -10.336 -8.023 1 98.88 111 ALA B N 1
ATOM 2404 C CA . ALA B 1 111 ? -5.336 -10.523 -6.75 1 98.88 111 ALA B CA 1
ATOM 2405 C C . ALA B 1 111 ? -6.141 -9.281 -6.375 1 98.88 111 ALA B C 1
ATOM 2407 O O . ALA B 1 111 ? -5.625 -8.164 -6.43 1 98.88 111 ALA B O 1
ATOM 2408 N N . PHE B 1 112 ? -7.383 -9.508 -6 1 98.81 112 PHE B N 1
ATOM 2409 C CA . PHE B 1 112 ? -8.305 -8.438 -5.641 1 98.81 112 PHE B CA 1
ATOM 2410 C C . PHE B 1 112 ? -8.703 -8.531 -4.172 1 98.81 112 PHE B C 1
ATOM 2412 O O . PHE B 1 112 ? -8.922 -9.625 -3.65 1 98.81 112 PHE B O 1
ATOM 2419 N N . GLY B 1 113 ? -8.797 -7.379 -3.486 1 98.25 113 GLY B N 1
ATOM 2420 C CA . GLY B 1 113 ? -9.234 -7.457 -2.104 1 98.25 113 GLY B CA 1
ATOM 2421 C C . GLY B 1 113 ? -9.312 -6.102 -1.422 1 98.25 113 GLY B C 1
ATOM 2422 O O . GLY B 1 113 ? -9.023 -5.074 -2.039 1 98.25 113 GLY B O 1
ATOM 2423 N N . LEU B 1 114 ? -9.758 -6.129 -0.19 1 98.38 114 LEU B N 1
ATOM 2424 C CA . LEU B 1 114 ? -9.711 -4.969 0.69 1 98.38 114 LEU B CA 1
ATOM 2425 C C . LEU B 1 114 ? -8.281 -4.691 1.147 1 98.38 114 LEU B C 1
ATOM 2427 O O . LEU B 1 114 ? -7.453 -5.605 1.197 1 98.38 114 LEU B O 1
ATOM 2431 N N . LYS B 1 115 ? -7.98 -3.424 1.371 1 98.38 115 LYS B N 1
ATOM 2432 C CA . LYS B 1 115 ? -6.664 -3.062 1.89 1 98.38 115 LYS B CA 1
ATOM 2433 C C . LYS B 1 115 ? -6.66 -3.047 3.416 1 98.38 115 LYS B C 1
ATOM 2435 O O . LYS B 1 115 ? -5.938 -3.816 4.051 1 98.38 115 LYS B O 1
ATOM 2440 N N . ASN B 1 116 ? -7.441 -2.234 4.062 1 98.06 116 ASN B N 1
ATOM 2441 C CA . ASN B 1 116 ? -7.543 -2.145 5.516 1 98.06 116 ASN B CA 1
ATOM 2442 C C . ASN B 1 116 ? -8.938 -2.504 6.004 1 98.06 116 ASN B C 1
ATOM 2444 O O . ASN B 1 116 ? -9.914 -2.412 5.25 1 98.06 116 ASN B O 1
ATOM 2448 N N . ASP B 1 117 ? -9.062 -2.877 7.293 1 97.62 117 ASP B N 1
ATOM 2449 C CA . ASP B 1 117 ? -10.328 -3.26 7.918 1 97.62 117 ASP B CA 1
ATOM 2450 C C . ASP B 1 117 ? -11.031 -2.049 8.523 1 97.62 117 ASP B C 1
ATOM 2452 O O . ASP B 1 117 ? -10.633 -0.908 8.281 1 97.62 117 ASP B O 1
ATOM 2456 N N . PHE B 1 118 ? -12.07 -2.316 9.25 1 97.31 118 PHE B N 1
ATOM 2457 C CA . PHE B 1 118 ? -12.914 -1.263 9.805 1 97.31 118 PHE B CA 1
ATOM 2458 C C . PHE B 1 118 ? -12.18 -0.503 10.906 1 97.31 118 PHE B C 1
ATOM 2460 O O . PHE B 1 118 ? -12.578 0.606 11.266 1 97.31 118 PHE B O 1
ATOM 2467 N N . GLN B 1 119 ? -11.141 -1.102 11.438 1 97.31 119 GLN B N 1
ATOM 2468 C CA . GLN B 1 119 ? -10.336 -0.452 12.461 1 97.31 119 GLN B CA 1
ATOM 2469 C C . GLN B 1 119 ? -9.148 0.287 11.852 1 97.31 119 GLN B C 1
ATOM 2471 O O . GLN B 1 119 ? -8.312 0.834 12.57 1 97.31 119 GLN B O 1
ATOM 2476 N N . ASN B 1 120 ? -9.039 0.216 10.523 1 97.12 120 ASN B N 1
ATOM 2477 C CA . ASN B 1 120 ? -7.934 0.81 9.773 1 97.12 120 ASN B CA 1
ATOM 2478 C C . ASN B 1 120 ? -6.609 0.122 10.094 1 97.12 120 ASN B C 1
ATOM 2480 O O . ASN B 1 120 ? -5.602 0.789 10.344 1 97.12 120 ASN B O 1
ATOM 2484 N N . GLU B 1 121 ? -6.703 -1.112 10.141 1 97.44 121 GLU B N 1
ATOM 2485 C CA . GLU B 1 121 ? -5.539 -1.993 10.148 1 97.44 121 GLU B CA 1
ATOM 2486 C C . GLU B 1 121 ? -5.461 -2.811 8.859 1 97.44 121 GLU B C 1
ATOM 2488 O O . GLU B 1 121 ? -6.484 -3.25 8.328 1 97.44 121 GLU B O 1
ATOM 2493 N N . LEU B 1 122 ? -4.258 -3.016 8.445 1 98.38 122 LEU B N 1
ATOM 2494 C CA . LEU B 1 122 ? -4.105 -3.809 7.227 1 98.38 122 LEU B CA 1
ATOM 2495 C C . LEU B 1 122 ? -4.461 -5.27 7.484 1 98.38 122 LEU B C 1
ATOM 2497 O O . LEU B 1 122 ? -4.133 -5.816 8.539 1 98.38 122 LEU B O 1
ATOM 2501 N N . PHE B 1 123 ? -5.148 -5.895 6.547 1 97.81 123 PHE B N 1
ATOM 2502 C CA . PHE B 1 123 ? -5.297 -7.344 6.566 1 97.81 123 PHE B CA 1
ATOM 2503 C C . PHE B 1 123 ? -3.969 -8.031 6.273 1 97.81 123 PHE B C 1
ATOM 2505 O O . PHE B 1 123 ? -3.133 -7.492 5.547 1 97.81 123 PHE B O 1
ATOM 2512 N N . GLU B 1 124 ? -3.818 -9.188 6.773 1 97.75 124 GLU B N 1
ATOM 2513 C CA . GLU B 1 124 ? -2.582 -9.938 6.551 1 97.75 124 GLU B CA 1
ATOM 2514 C C . GLU B 1 124 ? -2.314 -10.125 5.059 1 97.75 124 GLU B C 1
ATOM 2516 O O . GLU B 1 124 ? -1.227 -9.805 4.574 1 97.75 124 GLU B O 1
ATOM 2521 N N . GLY B 1 125 ? -3.291 -10.633 4.355 1 98.5 125 GLY B N 1
ATOM 2522 C CA . GLY B 1 125 ? -3.121 -10.852 2.93 1 98.5 125 GLY B CA 1
ATOM 2523 C C . GLY B 1 125 ? -2.811 -9.578 2.166 1 98.5 125 GLY B C 1
ATOM 2524 O O . GLY B 1 125 ? -1.956 -9.57 1.276 1 98.5 125 GLY B O 1
ATOM 2525 N N . SER B 1 126 ? -3.475 -8.508 2.537 1 98.75 126 SER B N 1
ATOM 2526 C CA . SER B 1 126 ? -3.273 -7.223 1.873 1 98.75 126 SER B CA 1
ATOM 2527 C C . SER B 1 126 ? -1.889 -6.656 2.174 1 98.75 126 SER B C 1
ATOM 2529 O O . SER B 1 126 ? -1.224 -6.125 1.281 1 98.75 126 SER B O 1
ATOM 2531 N N . LYS B 1 127 ? -1.483 -6.781 3.422 1 98.62 127 LYS B N 1
ATOM 2532 C CA . LYS B 1 127 ? -0.141 -6.348 3.801 1 98.62 127 LYS B CA 1
ATOM 2533 C C . LYS B 1 127 ? 0.921 -7.059 2.965 1 98.62 127 LYS B C 1
ATOM 2535 O O . LYS B 1 127 ? 1.828 -6.414 2.43 1 98.62 127 LYS B O 1
ATOM 2540 N N . GLN B 1 128 ? 0.762 -8.297 2.828 1 98.75 128 GLN B N 1
ATOM 2541 C CA . GLN B 1 128 ? 1.737 -9.086 2.078 1 98.75 128 GLN B CA 1
ATOM 2542 C C . GLN B 1 128 ? 1.664 -8.773 0.586 1 98.75 128 GLN B C 1
ATOM 2544 O O . GLN B 1 128 ? 2.686 -8.773 -0.104 1 98.75 128 GLN B O 1
ATOM 2549 N N . MET B 1 129 ? 0.521 -8.5 0.117 1 98.88 129 MET B N 1
ATOM 2550 C CA . MET B 1 129 ? 0.384 -8.109 -1.281 1 98.88 129 MET B CA 1
ATOM 2551 C C . MET B 1 129 ? 1.059 -6.762 -1.537 1 98.88 129 MET B C 1
ATOM 2553 O O . MET B 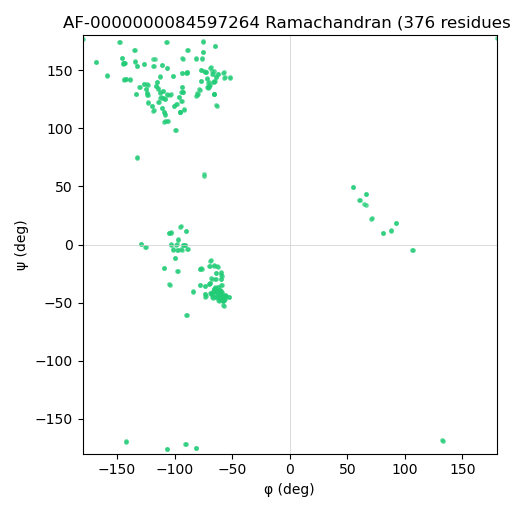1 129 ? 1.689 -6.57 -2.578 1 98.88 129 MET B O 1
ATOM 2557 N N . LEU B 1 130 ? 0.903 -5.852 -0.592 1 98.69 130 LEU B N 1
ATOM 2558 C CA . LEU B 1 130 ? 1.548 -4.547 -0.722 1 98.69 130 LEU B CA 1
ATOM 2559 C C . LEU B 1 130 ? 3.062 -4.699 -0.82 1 98.69 130 LEU B C 1
ATOM 2561 O O . LEU B 1 130 ? 3.725 -3.912 -1.5 1 98.69 130 LEU B O 1
ATOM 2565 N N . ILE B 1 131 ? 3.58 -5.707 -0.222 1 98.31 131 ILE B N 1
ATOM 2566 C CA . ILE B 1 131 ? 5.02 -5.93 -0.178 1 98.31 131 ILE B CA 1
ATOM 2567 C C . ILE B 1 131 ? 5.469 -6.652 -1.446 1 98.31 131 ILE B C 1
ATOM 2569 O O . ILE B 1 131 ? 6.457 -6.266 -2.074 1 98.31 131 ILE B O 1
ATOM 2573 N N . GLN B 1 132 ? 4.676 -7.648 -1.931 1 98.44 132 GLN B N 1
ATOM 2574 C CA . GLN B 1 132 ? 5.148 -8.625 -2.906 1 98.44 132 GLN B CA 1
ATOM 2575 C C . GLN B 1 132 ? 4.734 -8.234 -4.32 1 98.44 132 GLN B C 1
ATOM 2577 O O . GLN B 1 132 ? 5.34 -8.688 -5.297 1 98.44 132 GLN B O 1
ATOM 2582 N N . ALA B 1 133 ? 3.709 -7.445 -4.469 1 98.62 133 ALA B N 1
ATOM 2583 C CA . ALA B 1 133 ? 3.127 -7.219 -5.789 1 98.62 133 ALA B CA 1
ATOM 2584 C C . ALA B 1 133 ? 4.043 -6.355 -6.652 1 98.62 133 ALA B C 1
ATOM 2586 O O . ALA B 1 133 ? 4.645 -5.398 -6.164 1 98.62 133 ALA B O 1
ATOM 2587 N N . ASP B 1 134 ? 4.055 -6.715 -7.93 1 97.81 134 ASP B N 1
ATOM 2588 C CA . ASP B 1 134 ? 4.773 -5.91 -8.914 1 97.81 134 ASP B CA 1
ATOM 2589 C C . ASP B 1 134 ? 4.027 -4.609 -9.203 1 97.81 134 ASP B C 1
ATOM 2591 O O . ASP B 1 134 ? 4.648 -3.578 -9.477 1 97.81 134 ASP B O 1
ATOM 2595 N N . LYS B 1 135 ? 2.771 -4.699 -9.188 1 97.81 135 LYS B N 1
ATOM 2596 C CA . LYS B 1 135 ? 1.899 -3.559 -9.453 1 97.81 135 LYS B CA 1
ATOM 2597 C C . LYS B 1 135 ? 0.775 -3.475 -8.422 1 97.81 135 LYS B C 1
ATOM 2599 O O . LYS B 1 135 ? 0.12 -4.477 -8.133 1 97.81 135 LYS B O 1
ATOM 2604 N N . ILE B 1 136 ? 0.652 -2.318 -7.898 1 98.5 136 ILE B N 1
ATOM 2605 C CA . ILE B 1 136 ? -0.421 -2.014 -6.957 1 98.5 136 ILE B CA 1
ATOM 2606 C C . ILE B 1 136 ? -1.37 -0.988 -7.57 1 98.5 136 ILE B C 1
ATOM 2608 O O . ILE B 1 136 ? -0.942 0.09 -7.992 1 98.5 136 ILE B O 1
ATOM 2612 N N . GLU B 1 137 ? -2.619 -1.363 -7.641 1 98.31 137 GLU B N 1
ATOM 2613 C CA . GLU B 1 137 ? -3.613 -0.497 -8.266 1 98.31 137 GLU B CA 1
ATOM 2614 C C . GLU B 1 137 ? -4.84 -0.333 -7.375 1 98.31 137 GLU B C 1
ATOM 2616 O O . GLU B 1 137 ? -5.371 -1.316 -6.855 1 98.31 137 GLU B O 1
ATOM 2621 N N . GLU B 1 138 ? -5.246 0.905 -7.301 1 98.62 138 GLU B N 1
ATOM 2622 C CA . GLU B 1 138 ? -6.445 1.177 -6.508 1 98.62 138 GLU B CA 1
ATOM 2623 C C . GLU B 1 138 ? -7.699 1.154 -7.375 1 98.62 138 GLU B C 1
ATOM 2625 O O . GLU B 1 138 ? -7.727 1.753 -8.453 1 98.62 138 GLU B O 1
ATOM 2630 N N . MET B 1 139 ? -8.68 0.453 -6.934 1 98.44 139 MET B N 1
ATOM 2631 C CA . MET B 1 139 ? -10.023 0.547 -7.488 1 98.44 139 MET B CA 1
ATOM 2632 C C . MET B 1 139 ? -10.883 1.519 -6.68 1 98.44 139 MET B C 1
ATOM 2634 O O . MET B 1 139 ? -11.242 1.232 -5.539 1 98.44 139 MET B O 1
ATOM 2638 N N . LYS B 1 140 ? -11.227 2.555 -7.305 1 97.94 140 LYS B N 1
ATOM 2639 C CA . LYS B 1 140 ? -11.797 3.689 -6.586 1 97.94 140 LYS B CA 1
ATOM 2640 C C . LYS B 1 140 ? -13.32 3.562 -6.477 1 97.94 140 LYS B C 1
ATOM 2642 O O . LYS B 1 140 ? -13.961 2.975 -7.348 1 97.94 140 LYS B O 1
ATOM 2647 N N . THR B 1 141 ? -13.836 4.055 -5.426 1 97.69 141 THR B N 1
ATOM 2648 C CA . THR B 1 141 ? -15.273 4.223 -5.242 1 97.69 141 THR B CA 1
ATOM 2649 C C . THR B 1 141 ? -15.562 5.441 -4.371 1 97.69 141 THR B C 1
ATOM 2651 O O . THR B 1 141 ? -14.648 6.125 -3.918 1 97.69 141 THR B O 1
ATOM 2654 N N . ILE B 1 142 ? -16.797 5.746 -4.25 1 97.88 142 ILE B N 1
ATOM 2655 C CA . ILE B 1 142 ? -17.203 6.988 -3.602 1 97.88 142 ILE B CA 1
ATOM 2656 C C . ILE B 1 142 ? -17.672 6.699 -2.176 1 97.88 142 ILE B C 1
ATOM 2658 O O . ILE B 1 142 ? -18.281 5.664 -1.913 1 97.88 142 ILE B O 1
ATOM 2662 N N . CYS B 1 143 ? -17.406 7.59 -1.3 1 98.31 143 CYS B N 1
ATOM 2663 C CA . CYS B 1 143 ? -17.844 7.504 0.086 1 98.31 143 CYS B CA 1
ATOM 2664 C C . CYS B 1 143 ? -19.359 7.379 0.161 1 98.31 143 CYS B C 1
ATOM 2666 O O . CYS B 1 143 ? -20.094 8.062 -0.568 1 98.31 143 CYS B O 1
ATOM 2668 N N . TRP B 1 144 ? -19.766 6.598 1.109 1 97.5 144 TRP B N 1
ATOM 2669 C CA . TRP B 1 144 ? -21.203 6.305 1.252 1 97.5 144 TRP B CA 1
ATOM 2670 C C . TRP B 1 144 ? -21.969 7.551 1.671 1 97.5 144 TRP B C 1
ATOM 2672 O O . TRP B 1 144 ? -23.125 7.727 1.288 1 97.5 144 TRP B O 1
ATOM 2682 N N . PHE B 1 145 ? -21.328 8.453 2.396 1 97.5 145 PHE B N 1
ATOM 2683 C CA . PHE B 1 145 ? -22.047 9.539 3.059 1 97.5 145 PHE B CA 1
ATOM 2684 C C . PHE B 1 145 ? -21.75 10.875 2.373 1 97.5 145 PHE B C 1
ATOM 2686 O O . PHE B 1 145 ? -22.5 11.844 2.551 1 97.5 145 PHE B O 1
ATOM 2693 N N . CYS B 1 146 ? -20.641 10.922 1.618 1 97 146 CYS B N 1
ATOM 2694 C CA . CYS B 1 146 ? -20.312 12.188 0.974 1 97 146 CYS B CA 1
ATOM 2695 C C . CYS B 1 146 ? -19.734 11.961 -0.414 1 97 146 CYS B C 1
ATOM 2697 O O . CYS B 1 146 ? -19.75 10.836 -0.923 1 97 146 CYS B O 1
ATOM 2699 N N . HIS B 1 147 ? -19.172 13.008 -1.061 1 96.12 147 HIS B N 1
ATOM 2700 C CA . HIS B 1 147 ? -18.781 12.945 -2.463 1 96.12 147 HIS B CA 1
ATOM 2701 C C . HIS B 1 147 ? -17.312 12.562 -2.605 1 96.12 147 HIS B C 1
ATOM 2703 O O . HIS B 1 147 ? -16.812 12.406 -3.721 1 96.12 147 HIS B O 1
ATOM 2709 N N . LYS B 1 148 ? -16.656 12.445 -1.505 1 96.12 148 LYS B N 1
ATOM 2710 C CA . LYS B 1 148 ? -15.234 12.156 -1.543 1 96.12 148 LYS B CA 1
ATOM 2711 C C . LYS B 1 148 ? -14.977 10.695 -1.891 1 96.12 148 LYS B C 1
ATOM 2713 O O . LYS B 1 148 ? -15.898 9.875 -1.868 1 96.12 148 LYS B O 1
ATOM 2718 N N . LYS B 1 149 ? -13.727 10.438 -2.227 1 97.69 149 LYS B N 1
ATOM 2719 C CA . LYS B 1 149 ? -13.312 9.055 -2.484 1 97.69 149 LYS B CA 1
ATOM 2720 C C . LYS B 1 149 ? -13.305 8.234 -1.198 1 97.69 149 LYS B C 1
ATOM 2722 O O . LYS B 1 149 ? -12.836 8.711 -0.159 1 97.69 149 LYS B O 1
ATOM 2727 N N . ALA B 1 150 ? -13.812 6.977 -1.244 1 98.44 150 ALA B N 1
ATOM 2728 C CA . ALA B 1 150 ? -13.742 6.059 -0.113 1 98.44 150 ALA B CA 1
ATOM 2729 C C . ALA B 1 150 ? -12.383 5.375 -0.047 1 98.44 150 ALA B C 1
ATOM 2731 O O . ALA B 1 150 ? -11.914 4.809 -1.039 1 98.44 150 ALA B O 1
ATOM 2732 N N . ILE B 1 151 ? -11.75 5.449 1.15 1 98.12 151 ILE B N 1
ATOM 2733 C CA . ILE B 1 151 ? -10.469 4.773 1.309 1 98.12 151 ILE B CA 1
ATOM 2734 C C . ILE B 1 151 ? -10.492 3.898 2.561 1 98.12 151 ILE B C 1
ATOM 2736 O O . ILE B 1 151 ? -9.492 3.271 2.912 1 98.12 151 ILE B O 1
ATOM 2740 N N . MET B 1 152 ? -11.578 3.885 3.24 1 98.5 152 MET B N 1
ATOM 2741 C CA . MET B 1 152 ? -11.758 3.131 4.477 1 98.5 152 MET B CA 1
ATOM 2742 C C . MET B 1 152 ? -13.094 2.391 4.477 1 98.5 152 MET B C 1
ATOM 2744 O O . MET B 1 152 ? -13.93 2.611 3.598 1 98.5 152 MET B O 1
ATOM 2748 N N . ASN B 1 153 ? -13.305 1.453 5.406 1 97.94 153 ASN B N 1
ATOM 2749 C CA . ASN B 1 153 ? -14.539 0.698 5.598 1 97.94 153 ASN B CA 1
ATOM 2750 C C . ASN B 1 153 ? -15.086 0.865 7.012 1 97.94 153 ASN B C 1
ATOM 2752 O O . ASN B 1 153 ? -14.398 0.558 7.988 1 97.94 153 ASN B O 1
ATOM 2756 N N . LEU B 1 154 ? -16.297 1.339 7.078 1 97.88 154 LEU B N 1
ATOM 2757 C CA . LEU B 1 154 ? -16.953 1.554 8.367 1 97.88 154 LEU B CA 1
ATOM 2758 C C . LEU B 1 154 ? -17.844 0.367 8.727 1 97.88 154 LEU B C 1
ATOM 2760 O O . LEU B 1 154 ? -18.656 -0.078 7.914 1 97.88 154 LEU B O 1
ATOM 2764 N N . ARG B 1 155 ? -17.672 -0.197 9.906 1 97.19 155 ARG B N 1
ATOM 2765 C CA . ARG B 1 155 ? -18.547 -1.244 10.422 1 97.19 155 ARG B CA 1
ATOM 2766 C C . ARG B 1 155 ? -19.641 -0.655 11.297 1 97.19 155 ARG B C 1
ATOM 2768 O O . ARG B 1 155 ? -19.391 0.189 12.156 1 97.19 155 ARG B O 1
ATOM 2775 N N . VAL B 1 156 ? -20.828 -1.07 11.008 1 95.94 156 VAL B N 1
ATOM 2776 C CA . VAL B 1 156 ? -21.969 -0.6 11.773 1 95.94 156 VAL B CA 1
ATOM 2777 C C . VAL B 1 156 ? -22.766 -1.794 12.305 1 95.94 156 VAL B C 1
ATOM 2779 O O . VAL B 1 156 ? -22.969 -2.781 11.594 1 95.94 156 VAL B O 1
ATOM 2782 N N . ASP B 1 157 ? -23.172 -1.668 13.539 1 92.56 157 ASP B N 1
ATOM 2783 C CA . ASP B 1 157 ? -23.906 -2.775 14.133 1 92.56 157 ASP B CA 1
ATOM 2784 C C . ASP B 1 157 ? -25.375 -2.742 13.711 1 92.56 157 ASP B C 1
ATOM 2786 O O . ASP B 1 157 ? -25.766 -1.938 12.867 1 92.56 157 ASP B O 1
ATOM 2790 N N . GLU B 1 158 ? -26.125 -3.68 14.312 1 90 158 GLU B N 1
ATOM 2791 C CA . GLU B 1 158 ? -27.516 -3.85 13.93 1 90 158 GLU B CA 1
ATOM 2792 C C . GLU B 1 158 ? -28.344 -2.607 14.266 1 90 158 GLU B C 1
ATOM 2794 O O . GLU B 1 158 ? -29.391 -2.369 13.672 1 90 158 GLU B O 1
ATOM 2799 N N . GLN B 1 159 ? -27.922 -1.817 15.219 1 92 159 GLN B N 1
ATOM 2800 C CA . GLN B 1 159 ? -28.641 -0.625 15.641 1 92 159 GLN B CA 1
ATOM 2801 C C . GLN B 1 159 ? -28.188 0.604 14.859 1 92 159 GLN B C 1
ATOM 2803 O O . GLN B 1 159 ? -28.625 1.723 15.148 1 92 159 GLN B O 1
ATOM 2808 N N . GLY B 1 160 ? -27.266 0.377 14 1 90.88 160 GLY B N 1
ATOM 2809 C CA . GLY B 1 160 ? -26.812 1.485 13.18 1 90.88 160 GLY B CA 1
ATOM 2810 C C . GLY B 1 160 ? -25.688 2.273 13.828 1 90.88 160 GLY B C 1
ATOM 2811 O O . GLY B 1 160 ? -25.375 3.391 13.406 1 90.88 160 GLY B O 1
ATOM 2812 N N . LYS B 1 161 ? -25.156 1.729 14.844 1 94.75 161 LYS B N 1
ATOM 2813 C CA . LYS B 1 161 ? -24.078 2.412 15.547 1 94.75 161 LYS B CA 1
ATOM 2814 C C . LYS B 1 161 ? -22.719 1.963 15.023 1 94.75 161 LYS B C 1
ATOM 2816 O O . LYS B 1 161 ? -22.484 0.767 14.828 1 94.75 161 LYS B O 1
ATOM 2821 N N . PRO B 1 162 ? -21.812 2.967 14.805 1 96.06 162 PRO B N 1
ATOM 2822 C CA . PRO B 1 162 ? -20.484 2.6 14.328 1 96.06 162 PRO B CA 1
ATOM 2823 C C . PRO B 1 162 ? -19.688 1.784 15.352 1 96.06 162 PRO B C 1
ATOM 2825 O O . PRO B 1 162 ? -19.781 2.037 16.562 1 96.06 162 PRO B O 1
ATOM 2828 N N . ILE B 1 163 ? -18.984 0.821 14.891 1 94.25 163 ILE B N 1
ATOM 2829 C CA . ILE B 1 163 ? -18.109 -0.033 15.695 1 94.25 163 ILE B CA 1
ATOM 2830 C C . ILE B 1 163 ? -16.656 0.192 15.289 1 94.25 163 ILE B C 1
ATOM 2832 O O . ILE B 1 163 ? -16.328 0.134 14.109 1 94.25 163 ILE B O 1
ATOM 2836 N N . TYR B 1 164 ? -15.695 0.34 16.281 1 94.69 164 TYR B N 1
ATOM 2837 C CA . TYR B 1 164 ? -14.312 0.642 15.945 1 94.69 164 TYR B CA 1
ATOM 2838 C C . TYR B 1 164 ? -13.367 -0.382 16.562 1 94.69 164 TYR B C 1
ATOM 2840 O O . TYR B 1 164 ? -12.141 -0.263 16.438 1 94.69 164 TYR B O 1
ATOM 2848 N N . THR B 1 165 ? -13.984 -1.294 17.312 1 93.69 165 THR B N 1
ATOM 2849 C CA . THR B 1 165 ? -13.188 -2.348 17.922 1 93.69 165 THR B CA 1
ATOM 2850 C C . THR B 1 165 ? -13.852 -3.707 17.75 1 93.69 165 THR B C 1
ATOM 2852 O O . THR B 1 165 ? -15.062 -3.787 17.531 1 93.69 165 THR B O 1
ATOM 2855 N N . GLY B 1 166 ? -13.047 -4.773 17.828 1 91.75 166 GLY B N 1
ATOM 2856 C CA . GLY B 1 166 ? -13.562 -6.121 17.656 1 91.75 166 GLY B CA 1
ATOM 2857 C C . GLY B 1 166 ? -12.734 -6.973 16.719 1 91.75 166 GLY B C 1
ATOM 2858 O O . GLY B 1 166 ? -11.633 -6.574 16.328 1 91.75 166 GLY B O 1
ATOM 2859 N N . ASP B 1 167 ? -13.312 -8.102 16.391 1 91.06 167 ASP B N 1
ATOM 2860 C CA . ASP B 1 167 ? -12.594 -9 15.484 1 91.06 167 ASP B CA 1
ATOM 2861 C C . ASP B 1 167 ? -12.547 -8.438 14.07 1 91.06 167 ASP B C 1
ATOM 2863 O O . ASP B 1 167 ? -13.547 -7.918 13.562 1 91.06 167 ASP B O 1
ATOM 2867 N N . GLN B 1 168 ? -11.43 -8.516 13.516 1 91.81 168 GLN B N 1
ATOM 2868 C CA . GLN B 1 168 ? -11.242 -8.047 12.148 1 91.81 168 GLN B CA 1
ATOM 2869 C C . GLN B 1 168 ? -12.172 -8.773 11.18 1 91.81 168 GLN B C 1
ATOM 2871 O O . GLN B 1 168 ? -12.758 -8.156 10.289 1 91.81 168 GLN B O 1
ATOM 2876 N N . ILE B 1 169 ? -12.203 -10.094 11.336 1 85.94 169 ILE B N 1
ATOM 2877 C CA . ILE B 1 169 ? -13.008 -10.953 10.469 1 85.94 169 ILE B CA 1
ATOM 2878 C C . ILE B 1 169 ? -14.188 -11.516 11.258 1 85.94 169 ILE B C 1
ATOM 2880 O O . ILE B 1 169 ? -14.008 -12.117 12.312 1 85.94 169 ILE B O 1
ATOM 2884 N N . GLN B 1 170 ? -15.375 -11.102 10.859 1 80.75 170 GLN B N 1
ATOM 2885 C CA . GLN B 1 170 ? -16.562 -11.664 11.477 1 80.75 170 GLN B CA 1
ATOM 2886 C C . GLN B 1 170 ? -17.328 -12.547 10.5 1 80.75 170 GLN B C 1
ATOM 2888 O O . GLN B 1 170 ? -17.734 -12.086 9.422 1 80.75 170 GLN B O 1
ATOM 2893 N N . ILE B 1 171 ? -17.391 -13.75 10.891 1 71.19 171 ILE B N 1
ATOM 2894 C CA . ILE B 1 171 ? -18.109 -14.711 10.07 1 71.19 171 ILE B CA 1
ATOM 2895 C C . ILE B 1 171 ? -19.547 -14.836 10.555 1 71.19 171 ILE B C 1
ATOM 2897 O O . ILE B 1 171 ? -19.797 -15.039 11.742 1 71.19 171 ILE B O 1
ATOM 2901 N N . GLY B 1 172 ? -20.5 -14.609 9.68 1 67.62 172 GLY B N 1
ATOM 2902 C CA . GLY B 1 172 ? -21.906 -14.82 10.047 1 67.62 172 GLY B CA 1
ATOM 2903 C C . GLY B 1 172 ? -22.484 -13.664 10.828 1 67.62 172 GLY B C 1
ATOM 2904 O O . GLY B 1 172 ? -23.484 -13.836 11.539 1 67.62 172 GLY B O 1
ATOM 2905 N N . GLY B 1 173 ? -21.734 -12.633 10.867 1 66.81 173 GLY B N 1
ATOM 2906 C CA . GLY B 1 173 ? -22.281 -11.523 11.633 1 66.81 173 GLY B CA 1
ATOM 2907 C C . GLY B 1 173 ? -23.281 -10.703 10.852 1 66.81 173 GLY B C 1
ATOM 2908 O O . GLY B 1 173 ? -23.469 -10.906 9.648 1 66.81 173 GLY B O 1
ATOM 2909 N N . ASN B 1 174 ? -24.078 -9.969 11.656 1 74.38 174 ASN B N 1
ATOM 2910 C CA . ASN B 1 174 ? -25.125 -9.141 11.062 1 74.38 174 ASN B CA 1
ATOM 2911 C C . ASN B 1 174 ? -24.641 -7.699 10.859 1 74.38 174 ASN B C 1
ATOM 2913 O O . ASN B 1 174 ? -25.453 -6.812 10.578 1 74.38 174 ASN B O 1
ATOM 2917 N N . ASP B 1 175 ? -23.406 -7.523 10.93 1 83.88 175 ASP B N 1
ATOM 2918 C CA . ASP B 1 175 ? -22.891 -6.168 10.758 1 83.88 175 ASP B CA 1
ATOM 2919 C C . ASP B 1 175 ? -22.891 -5.754 9.289 1 83.88 175 ASP B C 1
ATOM 2921 O O . ASP B 1 175 ? -22.812 -6.605 8.398 1 83.88 175 ASP B O 1
ATOM 2925 N N . GLN B 1 176 ? -23.047 -4.484 9.211 1 90.5 176 GLN B N 1
ATOM 2926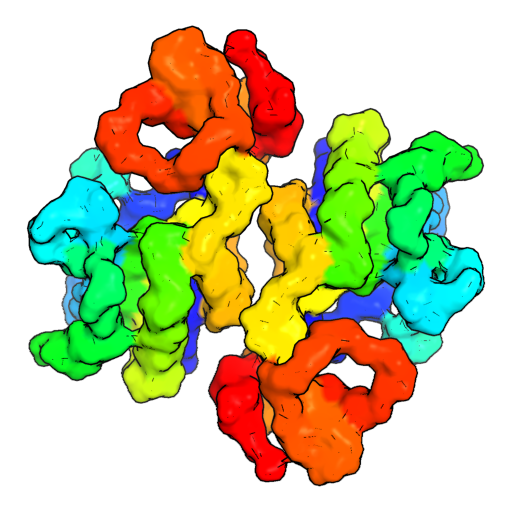 C CA . GLN B 1 176 ? -22.953 -3.893 7.883 1 90.5 176 GLN B CA 1
ATOM 2927 C C . GLN B 1 176 ? -21.641 -3.117 7.715 1 90.5 176 GLN B C 1
ATOM 2929 O O . GLN B 1 176 ? -21.078 -2.631 8.695 1 90.5 176 GLN B O 1
ATOM 2934 N N . TYR B 1 177 ? -21.234 -3.074 6.492 1 94.88 177 TYR B N 1
ATOM 2935 C CA . TYR B 1 177 ? -20.016 -2.32 6.164 1 94.88 177 TYR B CA 1
ATOM 2936 C C . TYR B 1 177 ? -20.312 -1.267 5.098 1 94.88 177 TYR B C 1
ATOM 2938 O O . TYR B 1 177 ? -21.047 -1.524 4.145 1 94.88 177 TYR B O 1
ATOM 2946 N N . TYR B 1 178 ? -19.734 -0.055 5.301 1 96.94 178 TYR B N 1
ATOM 2947 C CA . TYR B 1 178 ? -19.859 1.04 4.348 1 96.94 178 TYR B CA 1
ATOM 2948 C C . TYR B 1 178 ? -18.5 1.543 3.902 1 96.94 178 TYR B C 1
ATOM 2950 O O . TYR B 1 178 ? -17.609 1.769 4.73 1 96.94 178 TYR B O 1
ATOM 2958 N N . PRO B 1 179 ? -18.297 1.641 2.543 1 98.25 179 PRO B N 1
ATOM 2959 C CA . PRO B 1 179 ? -17.109 2.375 2.105 1 98.25 179 PRO B CA 1
ATOM 2960 C C . PRO B 1 179 ? -17.172 3.859 2.461 1 98.25 179 PRO B C 1
ATOM 2962 O O . PRO B 1 179 ? -18.156 4.531 2.166 1 98.25 179 PRO B O 1
ATOM 2965 N N . VAL B 1 180 ? -16.094 4.43 3.109 1 98.5 180 VAL B N 1
ATOM 2966 C CA . VAL B 1 180 ? -16.188 5.812 3.57 1 98.5 180 VAL B CA 1
ATOM 2967 C C . VAL B 1 180 ? -14.836 6.5 3.42 1 98.5 180 VAL B C 1
ATOM 2969 O O . VAL B 1 180 ? -13.805 5.832 3.262 1 98.5 180 VAL B O 1
ATOM 2972 N N . CYS B 1 181 ? -14.836 7.816 3.326 1 97.5 181 CYS B N 1
ATOM 2973 C CA . CYS B 1 181 ?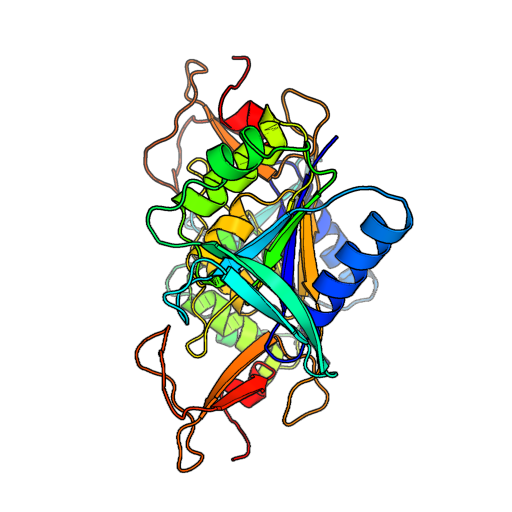 -13.617 8.609 3.414 1 97.5 181 CYS B CA 1
ATOM 2974 C C . CYS B 1 181 ? -13.133 8.703 4.855 1 97.5 181 CYS B C 1
ATOM 2976 O O . CYS B 1 181 ? -13.82 8.258 5.777 1 97.5 181 CYS B O 1
ATOM 2978 N N . ARG B 1 182 ? -11.969 9.297 5.047 1 96.31 182 ARG B N 1
ATOM 2979 C CA . ARG B 1 182 ? -11.367 9.43 6.371 1 96.31 182 ARG B CA 1
ATOM 2980 C C . ARG B 1 182 ? -12.281 10.203 7.312 1 96.31 182 ARG B C 1
ATOM 2982 O O . ARG B 1 182 ? -12.477 9.805 8.461 1 96.31 182 ARG B O 1
ATOM 2989 N N . LYS B 1 183 ? -12.805 11.273 6.871 1 94.81 183 LYS B N 1
ATOM 2990 C CA . LYS B 1 183 ? -13.664 12.141 7.68 1 94.81 183 LYS B CA 1
ATOM 2991 C C . LYS B 1 183 ? -14.906 11.391 8.148 1 94.81 183 LYS B C 1
ATOM 2993 O O . LYS B 1 183 ? -15.266 11.445 9.328 1 94.81 183 LYS B O 1
ATOM 2998 N N . CYS B 1 184 ? -15.555 10.68 7.242 1 97.19 184 CYS B N 1
ATOM 2999 C CA . CYS B 1 184 ? -16.812 10 7.551 1 97.19 184 CYS B CA 1
ATOM 3000 C C . CYS B 1 184 ? -16.547 8.727 8.352 1 97.19 184 CYS B C 1
ATOM 3002 O O . CYS B 1 184 ? -17.453 8.203 9.008 1 97.19 184 CYS B O 1
ATOM 3004 N N . HIS B 1 185 ? -15.336 8.234 8.273 1 97.88 185 HIS B N 1
ATOM 3005 C CA . HIS B 1 185 ? -14.992 7.133 9.172 1 97.88 185 HIS B CA 1
ATOM 3006 C C . HIS B 1 185 ? -14.914 7.602 10.617 1 97.88 185 HIS B C 1
ATOM 3008 O O . HIS B 1 185 ? -15.414 6.926 11.523 1 97.88 185 HIS B O 1
ATOM 3014 N N . ARG B 1 186 ? -14.328 8.742 10.766 1 95.5 186 ARG B N 1
ATOM 3015 C CA . ARG B 1 186 ? -14.125 9.297 12.102 1 95.5 186 ARG B CA 1
ATOM 3016 C C . ARG B 1 186 ? -15.438 9.82 12.672 1 95.5 186 ARG B C 1
ATOM 3018 O O . ARG B 1 186 ? -15.711 9.656 13.867 1 95.5 186 ARG B O 1
ATOM 3025 N N . ASN B 1 187 ? -16.156 10.492 11.797 1 95.12 187 ASN B N 1
ATOM 3026 C CA . ASN B 1 187 ? -17.406 11.102 12.211 1 95.12 187 ASN B CA 1
ATOM 3027 C C . ASN B 1 187 ? -18.531 10.797 11.227 1 95.12 187 ASN B C 1
ATOM 3029 O O . ASN B 1 187 ? -19 11.688 10.523 1 95.12 187 ASN B O 1
ATOM 3033 N N . PRO B 1 188 ? -19.047 9.578 11.25 1 96.5 188 PRO B N 1
ATOM 3034 C CA . PRO B 1 188 ? -20.109 9.234 10.312 1 96.5 188 PRO B CA 1
ATOM 3035 C C . PRO B 1 188 ? -21.438 9.93 10.633 1 96.5 188 PRO B C 1
ATOM 3037 O O . PRO B 1 188 ? -21.781 10.086 11.805 1 96.5 188 PRO B O 1
ATOM 3040 N N . PRO B 1 189 ? -22.031 10.414 9.672 1 95.06 189 PRO B N 1
ATOM 3041 C CA . PRO B 1 189 ? -23.344 11.047 9.906 1 95.06 189 PRO B CA 1
ATOM 3042 C C . PRO B 1 189 ? -24.453 10.031 10.148 1 95.06 189 PRO B C 1
ATOM 3044 O O . PRO B 1 189 ? -25.359 9.906 9.32 1 95.06 189 PRO B O 1
ATOM 3047 N N . LEU B 1 190 ? -24.406 9.266 11.086 1 90.38 190 LEU B N 1
ATOM 3048 C CA . LEU B 1 190 ? -25.391 8.25 11.453 1 90.38 190 LEU B CA 1
ATOM 3049 C C . LEU B 1 190 ? -26.156 8.672 12.711 1 90.38 190 LEU B C 1
ATOM 3051 O O . LEU B 1 190 ? -25.641 9.43 13.531 1 90.38 190 LEU B O 1
#

Sequence (380 aa):
MAQLFFKYGAMNSGKSFEILKVASNYEEQNKPVLLFTSGIDTRDEVGYVSSRVGLRRAAISVFSDTNLFDVVKHAEQKPYCVLIDEVQFLSKEHVLQLARIVDELTIPVMAFGLKNDFQNELFEGSKQMLIQADKIEEMKTICWFCHKKAIMNLRVDEQGKPIYTGDQIQIGGNDQYYPVCRKCHRNPPLMAQLFFKYGAMNSGKSFEILKVASNYEEQNKPVLLFTSGIDTRDEVGYVSSRVGLRRAAISVFSDTNLFDVVKHAEQKPYCVLIDEVQFLSKEHVLQLARIVDELTIPVMAFGLKNDFQNELFEGSKQMLIQADKIEEMKTICWFCHKKAIMNLRVDEQGKPIYTGDQIQIGGNDQYYPVCRKCHRNPPL

Nearest PDB structures (foldseek):
  2ja1-assembly1_A  TM=8.750E-01  e=2.106E-14  Bacillus cereus
  2b8t-assembly1_D  TM=8.575E-01  e=5.625E-14  Ureaplasma parvum
  2b8t-assembly1_B  TM=8.633E-01  e=1.370E-12  Ureaplasma parvum
  2b8t-assembly1_A  TM=8.229E-01  e=6.166E-13  Ureaplasma parvum
  3e2i-assembly1_A  TM=8.028E-01  e=6.556E-13  Staphylococcus aureus

Organism: NCBI:txid1246626

Secondary structure (DSSP, 8-state):
---EEEEE--TTSSHHHHHHHHHHHHHHTT--EEEEEEGGG-SSSEEEEE-TTS-EEEEEEE-TT--HHHHHHT-SS--SEEEES-GGGS-HHHHHHHHHIIIII---EEEEE-SB-TTS-B-HHHHHHHHH-SEEEE---B-SSSSSBP-EEEEE-TTS-EE-SS-SS-SS---EEEEE-HHHHHS---/---EEEEE--TTSSHHHHHHHHHHHHHHTT--EEEEEEGGG-SSSEEEEE-TTS-EEEEEEE-TT--HHHHHHT-SS--SEEEES-GGGS-HHHHHHHHHIIIII---EEEEE-SB-TTS-B-HHHHHHHHH-SEEEE---B-SSSSSBP-EEEEE-TTS-EE-SS-SS-SS---EEEEE-HHHHHS---

Solvent-accessible surface area (backbone atoms only — not comparable to full-atom values): 20434 Å² total; per-residue (Å²): 130,49,44,36,34,29,42,29,28,33,64,89,29,51,60,49,46,50,50,53,50,54,51,48,57,35,45,75,69,74,34,50,64,44,46,33,29,56,21,85,89,45,91,46,62,69,36,71,52,58,27,96,86,70,52,74,45,79,20,40,32,44,51,96,82,55,56,62,42,58,55,54,73,66,36,94,62,81,44,64,33,38,37,32,41,49,35,26,76,38,47,58,67,50,51,52,29,52,51,43,34,17,72,74,68,57,27,29,32,43,32,26,26,46,47,47,39,50,67,68,41,66,29,59,17,26,49,44,37,71,58,69,34,76,39,80,42,80,38,71,36,60,15,73,87,52,89,46,61,22,67,33,31,38,32,23,42,86,86,58,44,79,46,70,76,77,70,87,76,68,83,90,59,78,58,43,76,39,21,16,23,72,66,44,58,77,58,53,95,110,133,49,43,35,36,30,40,28,28,33,64,88,28,49,60,49,46,50,52,52,50,54,50,48,58,34,45,76,70,73,35,52,65,46,46,34,29,56,21,86,90,45,91,46,61,69,36,71,50,60,27,97,88,70,52,72,44,78,18,42,32,44,50,96,82,56,54,62,41,58,55,56,72,66,38,94,63,78,44,65,31,38,38,32,41,49,34,26,74,38,47,58,67,50,51,52,28,52,50,44,34,17,72,74,67,56,28,27,32,44,33,27,26,44,46,49,38,51,67,67,41,67,28,58,16,27,49,43,38,70,58,69,34,74,40,80,42,80,37,70,35,60,14,72,88,52,90,47,61,21,66,35,31,37,32,24,42,86,86,57,45,79,47,71,76,77,73,86,76,69,82,89,58,78,60,43,76,40,21,18,23,74,66,45,58,77,56,54,95,110